Protein 8BD1 (pdb70)

Nearest PDB structures (foldseek):
  8bd1-assembly1_A-2  TM=1.008E+00  e=1.341E-27  Vibrio parahaemolyticus
  8bd1-assembly1_B-2  TM=1.008E+00  e=1.665E-26  Vibrio parahaemolyticus
  4dfc-assembly1_A  TM=4.664E-01  e=1.809E+00  Escherichia coli K-12
  2kcd-assembly1_A  TM=2.381E-01  e=2.309E+00  Staphylococcus saprophyticus subsp. saprophyticus ATCC 15305 = NCTC 7292

Radius of gyration: 17.67 Å; Cα contacts (8 Å, |Δi|>4): 498; chains: 2; bounding box: 42×43×50 Å

B-factor: mean 21.45, std 6.06, range [12.91, 43.68]

Foldseek 3Di:
DDFPPHDWPQLVQAQHWDAWQVGIWHHHNRSATDQVVFFPWKFFFPPDQLPQVVVVVRRCVRRVHDDDDPVFWDWFAALQLTIITTGGCRQDPVVNGHDDGDHNNRQNVSCVVVVPDHDHDDGDDTD/DDLVLVCVLCVVCCDPDNVVQQQQWWFQQVLAPVSVVQDVDRIWHWHHFADSVCQVVVCVVCVVPCVVVQWGFGTQTPDRKTWTAHDDPVGHQWIWIADPPRGIDTRPRDGPVRRVVRIGRNPDPDDDDD

InterPro domains:
  IPR022385 Rhs repeat-associated core [TIGR03696] (384-457)
  IPR032869 WHH domain-containing protein [PF14414] (653-689)
  IPR050708 Type VI secretion system VgrG/RHS [PTHR32305] (3-602)
  IPR056823 Teneurin-like, YD-shell [PF25023] (19-161)
  IPR056823 Teneurin-like, YD-shell [PF25023] (163-432)

Organism: Vibrio parahaemolyticus (NCBI:txid670)

Sequence (257 aa):
KTVGGRKIINSEFAGKTVTTKGGDVRFDSDGFPDFTPYSKKTVRVIGLTGDMANDVPLAMARAKITKYDKSKYVWHHHQDGKTMMLIPKSVHSVRNGGVAHTGGRSVIQHNLLNPNNKLNYSSPEELISLSDIENLIQHIWEEPIFSDVTSKKVVVSLYGTLSKKIPDKFIIIEEVFPKDELEDIWSNYEEYLDEYLIFPFLGTLGEAVICIGYGNDNKGKIFYFDFDFGACELDGDNLEAFLEKLLESGSTENLYF

Structure (mmCIF, N/CA/C/O backbone):
data_8BD1
#
_entry.id   8BD1
#
_cell.length_a   51.580
_cell.length_b   51.580
_cell.length_c   206.140
_cell.angle_alpha   90.000
_cell.angle_beta   90.000
_cell.angle_gamma   90.000
#
_symmetry.space_group_name_H-M   'P 41 21 2'
#
loop_
_entity.id
_entity.type
_entity.pdbx_description
1 polymer 'Type IV secretion protein Rhs'
2 polymer 'SMI1/KNR4 family protein'
3 water water
#
loop_
_atom_site.group_PDB
_atom_site.id
_atom_site.type_symbol
_atom_site.label_atom_id
_atom_site.label_alt_id
_atom_site.label_comp_id
_atom_site.label_asym_id
_atom_site.label_entity_id
_atom_site.label_seq_id
_atom_site.pdbx_PDB_ins_code
_atom_site.Cartn_x
_atom_site.Cartn_y
_atom_site.Cartn_z
_atom_site.occupancy
_atom_site.B_iso_or_equiv
_atom_site.auth_seq_id
_atom_site.auth_comp_id
_atom_site.auth_asym_id
_atom_site.auth_atom_id
_atom_site.pdbx_PDB_model_num
ATOM 1 N N . LYS A 1 7 ? 7.41021 26.30173 112.50820 1.000 31.58461 1254 LYS A N 1
ATOM 2 C CA . LYS A 1 7 ? 7.53819 26.99211 111.22804 1.000 25.02991 1254 LYS A CA 1
ATOM 3 C C . LYS A 1 7 ? 6.19447 27.06521 110.50334 1.000 21.82058 1254 LYS A C 1
ATOM 4 O O . LYS A 1 7 ? 5.94325 26.33520 109.53653 1.000 22.69223 1254 LYS A O 1
ATOM 6 N N . THR A 1 8 ? 5.33244 27.95368 110.98789 1.000 20.65239 1255 THR A N 1
ATOM 7 C CA . THR A 1 8 ? 4.00275 28.14828 110.43000 1.000 21.66049 1255 THR A CA 1
ATOM 8 C C . THR A 1 8 ? 3.73265 29.63474 110.25609 1.000 21.39481 1255 THR A C 1
ATOM 9 O O . THR A 1 8 ? 4.33822 30.48662 110.91308 1.000 21.64636 1255 THR A O 1
ATOM 13 N N . VAL A 1 9 ? 2.80642 29.93217 109.34797 1.000 18.62708 1256 VAL A N 1
ATOM 14 C CA . VAL A 1 9 ? 2.25082 31.26681 109.17820 1.000 17.74903 1256 VAL A CA 1
ATOM 15 C C . VAL A 1 9 ? 0.75453 31.07873 108.99838 1.000 16.30685 1256 VAL A C 1
ATOM 16 O O . VAL A 1 9 ? 0.32417 30.26551 108.17419 1.000 16.52681 1256 VAL A O 1
ATOM 20 N N . GLY A 1 10 ? -0.03859 31.80108 109.77803 1.000 16.39125 1257 GLY A N 1
ATOM 21 C CA . GLY A 1 10 ? -1.48234 31.63452 109.71318 1.000 17.56865 1257 GLY A CA 1
ATOM 22 C C . GLY A 1 10 ? -1.94619 30.24597 110.08367 1.000 18.52749 1257 GLY A C 1
ATOM 23 O O . GLY A 1 10 ? -3.03514 29.83254 109.67929 1.000 18.92747 1257 GLY A O 1
ATOM 24 N N . GLY A 1 11 ? -1.13881 29.50508 110.83711 1.000 17.80689 1258 GLY A N 1
ATOM 25 C CA . GLY A 1 11 ? -1.46654 28.13611 111.16498 1.000 19.36302 1258 GLY A CA 1
ATOM 26 C C . GLY A 1 11 ? -1.14640 27.12435 110.09031 1.000 21.56176 1258 GLY A C 1
ATOM 27 O O . GLY A 1 11 ? -1.39598 25.92891 110.29529 1.000 23.91876 1258 GLY A O 1
ATOM 28 N N . ARG A 1 12 ? -0.61719 27.55662 108.95136 1.000 17.09311 1259 ARG A N 1
ATOM 29 C CA . ARG A 1 12 ? -0.23237 26.66515 107.86737 1.000 17.59496 1259 ARG A CA 1
ATOM 30 C C . ARG A 1 12 ? 1.26976 26.43249 107.91055 1.000 18.31317 1259 ARG A C 1
ATOM 31 O O . ARG A 1 12 ? 2.04724 27.36774 108.12580 1.000 19.48869 1259 ARG A O 1
ATOM 39 N N . LYS A 1 13 ? 1.67422 25.18743 107.69138 1.000 18.64742 1260 LYS A N 1
ATOM 40 C CA . LYS A 1 13 ? 3.09202 24.87928 107.59029 1.000 20.69034 1260 LYS A CA 1
ATOM 41 C C . LYS A 1 13 ? 3.74238 25.72415 106.50071 1.000 18.95744 1260 LYS A C 1
ATOM 42 O O . LYS A 1 13 ? 3.21935 25.83521 105.38704 1.000 19.39877 1260 LYS A O 1
ATOM 48 N N . ILE A 1 14 ? 4.88875 26.32332 106.82151 1.000 19.33493 1261 ILE A N 1
ATOM 49 C CA . ILE A 1 14 ? 5.66935 27.01674 105.80211 1.000 20.55813 1261 ILE A CA 1
ATOM 50 C C . ILE A 1 14 ? 6.15262 25.99965 104.78054 1.000 20.30938 1261 ILE A C 1
ATOM 51 O O . ILE A 1 14 ? 6.76332 24.98368 105.13135 1.000 22.82533 1261 ILE A O 1
ATOM 56 N N . ILE A 1 15 ? 5.86735 26.25774 103.50394 1.000 19.93156 1262 ILE A N 1
ATOM 57 C CA . ILE A 1 15 ? 6.15150 25.28223 102.46026 1.000 20.35687 1262 ILE A CA 1
ATOM 58 C C . ILE A 1 15 ? 7.65831 25.08807 102.33671 1.000 20.29762 1262 ILE A C 1
ATOM 59 O O . ILE A 1 15 ? 8.42824 26.05695 102.27320 1.000 20.36599 1262 ILE A O 1
ATOM 64 N N . ASN A 1 16 ? 8.08610 23.82226 102.33085 1.000 22.12982 1263 ASN A N 1
ATOM 65 C CA . ASN A 1 16 ? 9.50187 23.44807 102.27172 1.000 22.70131 1263 ASN A CA 1
ATOM 66 C C . ASN A 1 16 ? 10.30330 23.96926 103.46399 1.000 23.57836 1263 ASN A C 1
ATOM 67 O O . ASN A 1 16 ? 11.51930 24.15572 103.37492 1.000 25.45859 1263 ASN A O 1
ATOM 72 N N . SER A 1 17 ? 9.63239 24.19949 104.59808 1.000 24.00216 1264 SER A N 1
AT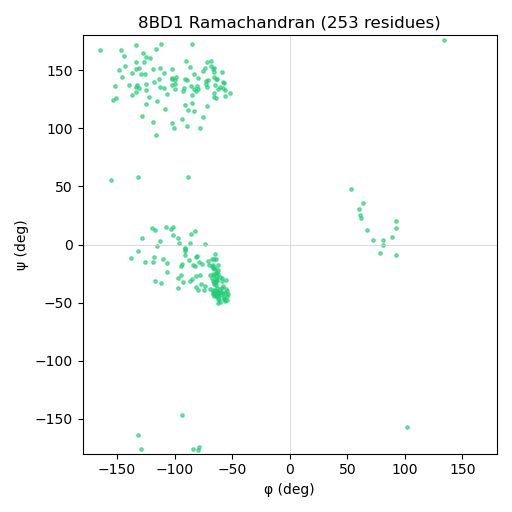OM 73 C CA . SER A 1 17 ? 10.33991 24.65838 105.78795 1.000 25.01020 1264 SER A CA 1
ATOM 74 C C . SER A 1 17 ? 11.29350 23.60552 106.33205 1.000 27.48918 1264 SER A C 1
ATOM 75 O O . SER A 1 17 ? 12.19464 23.94565 107.10475 1.000 29.00643 1264 SER A O 1
ATOM 78 N N . GLU A 1 18 ? 11.12631 22.34540 105.92986 1.000 28.75099 1265 GLU A N 1
ATOM 79 C CA . GLU A 1 18 ? 12.06497 21.29756 106.30781 1.000 30.59332 1265 GLU A CA 1
ATOM 80 C C . GLU A 1 18 ? 13.45607 21.52051 105.72637 1.000 32.89826 1265 GLU A C 1
ATOM 81 O O . GLU A 1 18 ? 14.38366 20.78993 106.08998 1.000 36.27077 1265 GLU A O 1
ATOM 87 N N . PHE A 1 19 ? 13.62540 22.50441 104.84265 1.000 31.80282 1266 PHE A N 1
ATOM 88 C CA . PHE A 1 19 ? 14.93008 22.88804 104.32102 1.000 31.96399 1266 PHE A CA 1
ATOM 89 C C . PHE A 1 19 ? 15.48294 24.14824 104.97955 1.000 30.26901 1266 PHE A C 1
ATOM 90 O O . PHE A 1 19 ? 16.42370 24.74613 104.45028 1.000 30.77701 1266 PHE A O 1
ATOM 98 N N . ALA A 1 20 ? 14.92281 24.56467 106.11598 1.000 29.94173 1267 ALA A N 1
ATOM 99 C CA . ALA A 1 20 ? 15.42601 25.73835 106.81923 1.000 30.35619 1267 ALA A CA 1
ATOM 100 C C . ALA A 1 20 ? 16.89748 25.55685 107.17008 1.000 29.99358 1267 ALA A C 1
ATOM 101 O O . ALA A 1 20 ? 17.30671 24.49725 107.65364 1.000 34.47011 1267 ALA A O 1
ATOM 103 N N . GLY A 1 21 ? 17.69149 26.59705 106.92699 1.000 30.02317 1268 GLY A N 1
ATOM 104 C CA . GLY A 1 21 ? 19.12510 26.52374 107.11690 1.000 31.02078 1268 GLY A CA 1
ATOM 105 C C . GLY A 1 21 ? 19.86913 25.70546 106.08644 1.000 30.94294 1268 GLY A C 1
ATOM 106 O O . GLY A 1 21 ? 21.08900 25.54368 106.21430 1.000 36.16272 1268 GLY A O 1
ATOM 107 N N . LYS A 1 22 ? 19.18677 25.19233 105.06753 1.000 31.18191 1269 LYS A N 1
ATOM 108 C CA . LYS A 1 22 ? 19.79813 24.38748 104.02259 1.000 29.64741 1269 LYS A CA 1
ATOM 109 C C . LYS A 1 22 ? 19.67968 25.10087 102.68095 1.000 32.50490 1269 LYS A C 1
ATOM 110 O O . LYS A 1 22 ? 18.96342 26.09548 102.53486 1.000 32.48635 1269 LYS A O 1
ATOM 112 N N . THR A 1 23 ? 20.40420 24.58038 101.69553 1.000 30.63283 1270 THR A N 1
ATOM 113 C CA . THR A 1 23 ? 20.40506 25.11002 100.34090 1.000 31.08068 1270 THR A CA 1
ATOM 114 C C . THR A 1 23 ? 19.76584 24.09168 99.40878 1.000 31.31155 1270 THR A C 1
ATOM 115 O O . THR A 1 23 ? 20.03989 22.89124 99.50425 1.000 34.36232 1270 THR A O 1
ATOM 119 N N . VAL A 1 24 ? 18.89473 24.56929 98.52381 1.000 30.81814 1271 VAL A N 1
ATOM 120 C CA . VAL A 1 24 ? 18.23664 23.71162 97.54847 1.000 30.88914 1271 VAL A CA 1
ATOM 121 C C . VAL A 1 24 ? 18.60627 24.17788 96.14808 1.000 31.20228 1271 VAL A C 1
ATOM 122 O O . VAL A 1 24 ? 18.89002 25.35792 95.91412 1.000 32.93942 1271 VAL A O 1
ATOM 126 N N . THR A 1 25 ? 18.62133 23.23516 95.21521 1.000 29.77039 1272 THR A N 1
ATOM 127 C CA . THR A 1 25 ? 18.90867 23.54713 93.82615 1.000 29.60096 1272 THR A CA 1
ATOM 128 C C . THR A 1 25 ? 17.60905 23.83990 93.09140 1.000 29.22926 1272 THR A C 1
ATOM 129 O O . THR A 1 25 ? 16.57286 23.22593 93.36326 1.000 30.46967 1272 THR A O 1
ATOM 133 N N . THR A 1 26 ? 17.66693 24.80358 92.17831 1.000 28.00840 1273 THR A N 1
ATOM 134 C CA . THR A 1 26 ? 16.57016 25.10303 91.27154 1.000 25.64030 1273 THR A CA 1
ATOM 135 C C . THR A 1 26 ? 17.13644 25.25125 89.86822 1.000 27.10126 1273 THR A C 1
ATOM 136 O O . THR A 1 26 ? 18.35315 25.28932 89.66568 1.000 28.27027 1273 THR A O 1
ATOM 140 N N . LYS A 1 27 ? 16.23419 25.36135 88.89351 1.000 25.23710 1274 LYS A N 1
ATOM 141 C CA . LYS A 1 27 ? 16.65676 25.53241 87.50736 1.000 26.49802 1274 LYS A CA 1
ATOM 142 C C . LYS A 1 27 ? 17.51869 26.77699 87.32396 1.000 28.58396 1274 LYS A C 1
ATOM 143 O O . LYS A 1 27 ? 18.42359 26.78493 86.47960 1.000 31.03310 1274 LYS A O 1
ATOM 149 N N . GLY A 1 28 ? 17.27690 27.82344 88.11139 1.000 24.42514 1275 GLY A N 1
ATOM 150 C CA . GLY A 1 28 ? 17.99770 29.07006 87.99710 1.000 23.97878 1275 GLY A CA 1
ATOM 151 C C . GLY A 1 28 ? 19.15802 29.24205 88.94392 1.000 22.64440 1275 GLY A C 1
ATOM 152 O O . GLY A 1 28 ? 19.80383 30.29362 88.91994 1.000 26.71978 1275 GLY A O 1
ATOM 153 N N . GLY A 1 29 ? 19.44042 28.25343 89.78260 1.000 24.77281 1276 GLY A N 1
ATOM 154 C CA . GLY A 1 29 ? 20.55420 28.30632 90.70333 1.000 27.50573 1276 GLY A CA 1
ATOM 155 C C . GLY A 1 29 ? 20.15444 27.87128 92.09494 1.000 28.09692 1276 GLY A C 1
ATOM 156 O O . GLY A 1 29 ? 18.99356 27.58790 92.38488 1.000 27.61168 1276 GLY A O 1
ATOM 157 N N . ASP A 1 30 ? 21.15419 27.82230 92.97192 1.000 27.33549 1277 ASP A N 1
ATOM 158 C CA . ASP A 1 30 ? 20.92694 27.40290 94.34627 1.000 27.23868 1277 ASP A CA 1
ATOM 159 C C . ASP A 1 30 ? 20.17867 28.48863 95.11034 1.000 25.76548 1277 ASP A C 1
ATOM 160 O O . ASP A 1 30 ? 20.44134 29.68299 94.93782 1.000 25.77197 1277 ASP A O 1
ATOM 165 N N . VAL A 1 31 ? 19.24847 28.06440 95.96348 1.000 26.84507 1278 VAL A N 1
ATOM 166 C CA . VAL A 1 31 ? 18.48219 28.96308 96.81961 1.000 27.25250 1278 VAL A CA 1
ATOM 167 C C . VAL A 1 31 ? 18.66118 28.50221 98.25865 1.000 27.08471 1278 VAL A C 1
ATOM 168 O O . VAL A 1 31 ? 18.31886 27.36271 98.60112 1.000 26.75757 1278 VAL A O 1
ATOM 172 N N . ARG A 1 32 ? 19.18371 29.38646 99.09807 1.000 23.98422 1279 ARG A N 1
ATOM 173 C CA . ARG A 1 32 ? 19.31914 29.10948 100.51772 1.000 27.81624 1279 ARG A CA 1
ATOM 174 C C . ARG A 1 32 ? 18.02058 29.46211 101.23369 1.000 26.09135 1279 ARG A C 1
ATOM 175 O O . ARG A 1 32 ? 17.41785 30.50613 100.97029 1.000 26.27014 1279 ARG A O 1
ATOM 183 N N . PHE A 1 33 ? 17.58987 28.58074 102.13265 1.000 27.19544 1280 PHE A N 1
ATOM 184 C CA . PHE A 1 33 ? 16.46431 28.84291 103.02288 1.000 24.60454 1280 PHE A CA 1
ATOM 185 C C . PHE A 1 33 ? 17.00470 29.25678 104.38740 1.000 25.59250 1280 PHE A C 1
ATOM 186 O O . PHE A 1 33 ? 17.92373 28.61906 104.91537 1.000 29.96813 1280 PHE A O 1
ATOM 194 N N . ASP A 1 34 ? 16.44373 30.32356 104.95431 1.000 25.05137 1281 ASP A N 1
ATOM 195 C CA . ASP A 1 34 ? 16.94877 30.84909 106.21626 1.000 26.22864 1281 ASP A CA 1
ATOM 196 C C . ASP A 1 34 ? 16.43434 30.03094 107.40265 1.000 25.32328 1281 ASP A C 1
ATOM 197 O O . ASP A 1 34 ? 15.72582 29.03424 107.25000 1.000 25.85235 1281 ASP A O 1
ATOM 202 N N . SER A 1 35 ? 16.78591 30.47756 108.61135 1.000 26.36474 1282 SER A N 1
ATOM 203 C CA . SER A 1 35 ? 16.44020 29.72658 109.81577 1.000 26.72767 1282 SER A CA 1
ATOM 204 C C . SER A 1 35 ? 14.93651 29.65286 110.06126 1.000 28.11961 1282 SER A C 1
ATOM 205 O O . SER A 1 35 ? 14.48013 28.75857 110.78108 1.000 27.23857 1282 SER A O 1
ATOM 208 N N . ASP A 1 36 ? 14.15195 30.55527 109.47941 1.000 22.99040 1283 ASP A N 1
ATOM 209 C CA . ASP A 1 36 ? 12.70639 30.51044 109.65156 1.000 22.46103 1283 ASP A CA 1
ATOM 210 C C . ASP A 1 36 ? 12.00260 29.69666 108.57481 1.000 20.91690 1283 ASP A C 1
ATOM 211 O O . ASP A 1 36 ? 10.78582 29.50962 108.66271 1.000 21.88714 1283 ASP A O 1
ATOM 216 N N . GLY A 1 37 ? 12.73332 29.19039 107.58962 1.000 22.57644 1284 GLY A N 1
ATOM 217 C CA . GLY A 1 37 ? 12.13076 28.44985 106.50223 1.000 22.63340 1284 GLY A CA 1
ATOM 218 C C . GLY A 1 37 ? 11.75725 29.27289 105.28826 1.000 20.41510 1284 GLY A C 1
ATOM 219 O O . GLY A 1 37 ? 10.99376 28.78710 104.44710 1.000 20.98202 1284 GLY A O 1
ATOM 220 N N . PHE A 1 38 ? 12.25160 30.49906 105.17716 1.000 19.85165 1285 PHE A N 1
ATOM 221 C CA . PHE A 1 38 ? 11.97068 31.33258 104.01651 1.000 18.60697 1285 PHE A CA 1
ATOM 222 C C . PHE A 1 38 ? 13.16722 31.35490 103.07488 1.000 21.55656 1285 PHE A C 1
ATOM 223 O O . PHE A 1 38 ? 14.31469 31.48239 103.52438 1.000 21.18197 1285 PHE A O 1
ATOM 231 N N . PRO A 1 39 ? 12.93176 31.25853 101.77258 1.000 19.15298 1286 PRO A N 1
ATOM 232 C CA . PRO A 1 39 ? 14.03766 31.35589 100.81672 1.000 20.37078 1286 PRO A CA 1
ATOM 233 C C . PRO A 1 39 ? 14.64044 32.74657 100.83607 1.000 19.19030 1286 PRO A C 1
ATOM 234 O O . PRO A 1 39 ? 13.95819 33.74055 101.09201 1.000 19.59756 1286 PRO A O 1
ATOM 238 N N . ASP A 1 40 ? 15.94280 32.81128 100.56570 1.000 20.42249 1287 ASP A N 1
ATOM 239 C CA . ASP A 1 40 ? 16.64673 34.07544 100.39854 1.000 20.20811 1287 ASP A CA 1
ATOM 240 C C . ASP A 1 40 ? 16.83437 34.29291 98.90204 1.000 20.55232 1287 ASP A C 1
ATOM 241 O O . ASP A 1 40 ? 17.67051 33.63919 98.26754 1.000 21.16272 1287 ASP A O 1
ATOM 246 N N . PHE A 1 41 ? 16.04563 35.19650 98.33154 1.000 20.03073 1288 PHE A N 1
ATOM 247 C CA . PHE A 1 41 ? 16.12406 35.48820 96.91133 1.000 18.44079 1288 PHE A CA 1
ATOM 248 C C . PHE A 1 41 ? 16.98485 36.71202 96.60928 1.000 18.12533 1288 PHE A C 1
ATOM 249 O O . PHE A 1 41 ? 17.06503 37.12509 95.45329 1.000 20.89667 1288 PHE A O 1
ATOM 257 N N . THR A 1 42 ? 17.64262 37.28714 97.61869 1.000 20.23628 1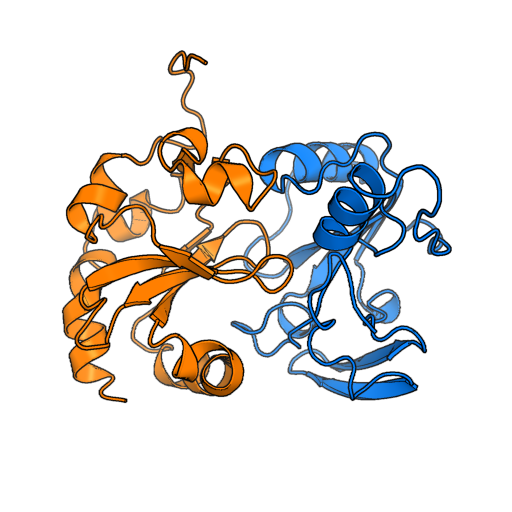289 THR A N 1
ATOM 258 C CA . THR A 1 42 ? 18.47983 38.45934 97.37137 1.000 22.03977 1289 THR A CA 1
ATOM 259 C C . THR A 1 42 ? 19.55650 38.25928 96.30738 1.000 22.82476 1289 THR A C 1
ATOM 260 O O . THR A 1 42 ? 19.79657 39.20806 95.54063 1.000 25.07297 1289 THR A O 1
ATOM 264 N N . PRO A 1 43 ? 20.22963 37.10723 96.19036 1.000 22.06365 1290 PRO A N 1
ATOM 265 C CA . PRO A 1 43 ? 21.23171 36.97722 95.11652 1.000 23.18866 1290 PRO A CA 1
ATOM 266 C C . PRO A 1 43 ? 20.64871 37.09253 93.72042 1.000 24.26173 1290 PRO A C 1
ATOM 267 O O . PRO A 1 43 ? 21.39679 37.34119 92.76859 1.000 25.36789 1290 PRO A O 1
ATOM 271 N N . TYR A 1 44 ? 19.33418 36.93560 93.56745 1.000 22.31934 1291 TYR A N 1
ATOM 272 C CA . TYR A 1 44 ? 18.69637 36.88264 92.26445 1.000 21.67165 1291 TYR A CA 1
ATOM 273 C C . TYR A 1 44 ? 17.84850 38.10171 91.94590 1.000 20.17126 1291 TYR A C 1
ATOM 274 O O . TYR A 1 44 ? 17.45631 38.27239 90.78867 1.000 21.47793 1291 TYR A O 1
ATOM 283 N N . SER A 1 45 ? 17.55307 38.94619 92.92714 1.000 21.25373 1292 SER A N 1
ATOM 284 C CA . SER A 1 45 ? 16.59626 40.01773 92.70535 1.000 19.28859 1292 SER A CA 1
ATOM 285 C C . SER A 1 45 ? 17.17601 41.09544 91.79952 1.000 20.72341 1292 SER A C 1
ATOM 286 O O . SER A 1 45 ? 18.32401 41.51820 91.96823 1.000 23.96999 1292 SER A O 1
ATOM 289 N N . LYS A 1 46 ? 16.37192 41.53857 90.83749 1.000 19.36882 1293 LYS A N 1
ATOM 290 C CA . LYS A 1 46 ? 16.72827 42.66791 89.99128 1.000 20.76683 1293 LYS A CA 1
ATOM 291 C C . LYS A 1 46 ? 16.18838 43.99040 90.51676 1.000 20.25563 1293 LYS A C 1
ATOM 292 O O . LYS A 1 46 ? 16.64856 45.05346 90.08663 1.000 22.13990 1293 LYS A O 1
ATOM 298 N N . LYS A 1 47 ? 15.21556 43.95205 91.42590 1.000 18.13673 1294 LYS A N 1
ATOM 299 C CA . LYS A 1 47 ? 14.66038 45.14094 92.05549 1.000 18.38448 1294 LYS A CA 1
ATOM 300 C C . LYS A 1 47 ? 14.19875 44.71290 93.43254 1.000 18.42826 1294 LYS A C 1
ATOM 301 O O . LYS A 1 47 ? 13.42802 43.75736 93.54446 1.000 17.98527 1294 LYS A O 1
ATOM 307 N N . THR A 1 48 ? 14.65435 45.40517 94.47072 1.000 17.78442 1295 THR A N 1
ATOM 308 C CA . THR A 1 48 ? 14.22042 45.13730 95.83621 1.000 17.16766 1295 THR A CA 1
ATOM 309 C C . THR A 1 48 ? 13.77853 46.47484 96.40655 1.000 19.21064 1295 THR A C 1
ATOM 310 O O . THR A 1 48 ? 14.60689 47.36835 96.61358 1.000 18.60237 1295 THR A O 1
ATOM 314 N N . VAL A 1 49 ? 12.47560 46.63795 96.62937 1.000 17.30712 1296 VAL A N 1
ATOM 315 C CA . VAL A 1 49 ? 11.89333 47.94835 96.89303 1.000 17.65381 1296 VAL A CA 1
ATOM 316 C C . VAL A 1 49 ? 10.99207 47.89516 98.11746 1.000 17.85263 1296 VAL A C 1
ATOM 317 O O . VAL A 1 49 ? 10.17008 46.98258 98.26876 1.000 18.06633 1296 VAL A O 1
ATOM 321 N N . ARG A 1 50 ? 11.13880 48.89149 98.98215 1.000 17.55398 1297 ARG A N 1
ATOM 322 C CA . ARG A 1 50 ? 10.26988 49.04816 100.13940 1.000 17.77606 1297 ARG A CA 1
ATOM 323 C C . ARG A 1 50 ? 8.96173 49.68931 99.70022 1.000 18.05119 1297 ARG A C 1
ATOM 324 O O . ARG A 1 50 ? 8.96029 50.67226 98.95240 1.000 19.59691 1297 ARG A O 1
ATOM 332 N N . VAL A 1 51 ? 7.84240 49.12657 100.16102 1.000 18.62755 1298 VAL A N 1
ATOM 333 C CA . VAL A 1 51 ? 6.51416 49.63004 99.83277 1.000 18.28782 1298 VAL A CA 1
ATOM 334 C C . VAL A 1 51 ? 5.70133 49.69887 101.11392 1.000 18.14900 1298 VAL A C 1
ATOM 335 O O . VAL A 1 51 ? 5.66739 48.73001 101.87841 1.000 18.03003 1298 VAL A O 1
ATOM 339 N N . ILE A 1 52 ? 5.04818 50.83259 101.34360 1.000 19.38410 1299 ILE A N 1
ATOM 340 C CA . ILE A 1 52 ? 4.12417 50.98045 102.45918 1.000 20.50211 1299 ILE A CA 1
ATOM 341 C C . ILE A 1 52 ? 2.73055 50.62396 101.96007 1.000 20.46105 1299 ILE A C 1
ATOM 342 O O . ILE A 1 52 ? 2.32425 51.05488 100.87591 1.000 23.44663 1299 ILE A O 1
ATOM 347 N N . GLY A 1 53 ? 2.00581 49.82880 102.73763 1.000 20.08530 1300 GLY A N 1
ATOM 348 C CA . GLY A 1 53 ? 0.63222 49.51266 102.39892 1.000 20.92703 1300 GLY A CA 1
ATOM 349 C C . GLY A 1 53 ? 0.44943 48.25306 101.59053 1.000 19.34906 1300 GLY A C 1
ATOM 350 O O . GLY A 1 53 ? -0.58208 48.10533 100.92356 1.000 20.72738 1300 GLY A O 1
ATOM 351 N N . LEU A 1 54 ? 1.42236 47.34681 101.60388 1.000 17.08156 1301 LEU A N 1
ATOM 352 C CA . LEU A 1 54 ? 1.22832 46.06250 100.94681 1.000 15.69581 1301 LEU A CA 1
ATOM 353 C C . LEU A 1 54 ? 0.11293 45.29776 101.63905 1.000 15.83300 1301 LEU A C 1
ATOM 354 O O . LEU A 1 54 ? -0.03210 45.34303 102.85979 1.000 17.50321 1301 LEU A O 1
ATOM 359 N N . THR A 1 55 ? -0.68643 44.58845 100.85279 1.000 16.31210 1302 THR A N 1
ATOM 360 C CA . THR A 1 55 ? -1.76998 43.78308 101.39625 1.000 16.30123 1302 THR A CA 1
ATOM 361 C C . THR A 1 55 ? -1.63255 42.30579 101.08838 1.000 16.67751 1302 THR A C 1
ATOM 362 O O . THR A 1 55 ? -2.31304 41.48863 101.72492 1.000 20.03024 1302 THR A O 1
ATOM 366 N N . GLY A 1 56 ? -0.77595 41.92760 100.14926 1.000 16.32100 1303 GLY A N 1
ATOM 367 C CA . GLY A 1 56 ? -0.75412 40.57088 99.65428 1.000 17.75680 1303 GLY A CA 1
ATOM 368 C C . GLY A 1 56 ? -1.61995 40.35261 98.42865 1.000 17.22028 1303 GLY A C 1
ATOM 369 O O . GLY A 1 56 ? -1.53915 39.28706 97.81044 1.000 18.99558 1303 GLY A O 1
ATOM 370 N N . ASP A 1 57 ? -2.43379 41.33055 98.05750 1.000 16.05766 1304 ASP A N 1
ATOM 371 C CA . ASP A 1 57 ? -3.18155 41.31373 96.80325 1.000 16.70127 1304 ASP A CA 1
ATOM 372 C C . ASP A 1 57 ? -2.20480 41.62030 95.66704 1.000 16.14817 1304 ASP A C 1
ATOM 373 O O . ASP A 1 57 ? -1.70592 42.74200 95.55855 1.000 16.02033 1304 ASP A O 1
ATOM 378 N N . MET A 1 58 ? -1.89313 40.62571 94.82597 1.000 15.55594 1305 MET A N 1
ATOM 379 C CA . MET A 1 58 ? -0.85325 40.80207 93.80696 1.000 15.66010 1305 MET A CA 1
ATOM 380 C C . MET A 1 58 ? -1.14028 41.98551 92.90137 1.000 15.14783 1305 MET A C 1
ATOM 381 O O . MET A 1 58 ? -0.26095 42.81342 92.63736 1.000 15.91989 1305 MET A O 1
ATOM 386 N N . ALA A 1 59 ? -2.36877 42.06566 92.38546 1.000 15.67641 1306 ALA A N 1
ATOM 387 C CA . ALA A 1 59 ? -2.67765 43.08924 91.39143 1.000 16.20010 1306 ALA A CA 1
ATOM 388 C C . ALA A 1 59 ? -2.66970 44.48530 91.99075 1.000 16.26018 1306 ALA A C 1
ATOM 389 O O . ALA A 1 59 ? -2.43522 45.46211 91.27295 1.000 17.66685 1306 ALA A O 1
ATOM 391 N N . ASN A 1 60 ? -2.93167 44.59726 93.29216 1.000 15.77486 1307 ASN A N 1
ATOM 392 C CA . ASN A 1 60 ? -2.83478 45.87811 93.97668 1.000 15.41024 1307 ASN A CA 1
ATOM 393 C C . ASN A 1 60 ? -1.38712 46.20449 94.31222 1.000 16.33390 1307 ASN A C 1
ATOM 394 O O . ASN A 1 60 ? -0.97390 47.36462 94.22921 1.000 18.88002 1307 ASN A O 1
ATOM 399 N N . ASP A 1 61 ? -0.60695 45.19878 94.71440 1.000 14.41364 1308 ASP A N 1
ATOM 400 C CA . ASP A 1 61 ? 0.72989 45.44723 95.24430 1.000 14.76286 1308 ASP A CA 1
ATOM 401 C C . ASP A 1 61 ? 1.76806 45.64983 94.14381 1.000 15.06198 1308 ASP A C 1
ATOM 402 O O . ASP A 1 61 ? 2.70010 46.44419 94.31841 1.000 16.03936 1308 ASP A O 1
ATOM 407 N N . VAL A 1 62 ? 1.65473 44.92252 93.02798 1.000 15.19567 1309 VAL A N 1
ATOM 408 C CA . VAL A 1 62 ? 2.64612 45.05286 91.95304 1.000 15.19701 1309 VAL A CA 1
ATOM 409 C C . VAL A 1 62 ? 2.77946 46.49078 91.43865 1.000 15.39440 1309 VAL A C 1
ATOM 410 O O . VAL A 1 62 ? 3.91145 46.95940 91.28459 1.000 16.57287 1309 VAL A O 1
ATOM 414 N N . PRO A 1 63 ? 1.68577 47.21419 91.15442 1.000 16.39363 1310 PRO A N 1
ATOM 415 C CA . PRO A 1 63 ? 1.85750 48.61685 90.71913 1.000 16.99417 1310 PRO A CA 1
ATOM 416 C C . PRO A 1 63 ? 2.60883 49.47486 91.71587 1.000 17.31685 1310 PRO A C 1
ATOM 417 O O . PRO A 1 63 ? 3.38269 50.35815 91.30809 1.000 19.11942 1310 PRO A O 1
ATOM 421 N N . LEU A 1 64 ? 2.41534 49.23757 93.01552 1.000 17.64047 1311 LEU A N 1
ATOM 422 C CA . LEU A 1 64 ? 3.15773 49.97792 94.02683 1.000 18.31152 1311 LEU A CA 1
ATOM 423 C C . LEU A 1 64 ? 4.64640 49.65865 93.95391 1.000 17.24247 1311 LEU A C 1
ATOM 424 O O . LEU A 1 64 ? 5.49054 50.55778 94.05635 1.000 19.91995 1311 LEU A O 1
ATOM 429 N N . ALA A 1 65 ? 4.99256 48.38754 93.75673 1.000 15.96981 1312 ALA A N 1
ATOM 430 C CA . ALA A 1 65 ? 6.39504 48.01127 93.63400 1.000 16.26209 1312 ALA A CA 1
ATOM 431 C C . ALA A 1 65 ? 7.00720 48.59426 92.36904 1.000 16.94678 1312 ALA A C 1
ATOM 432 O O . ALA A 1 65 ? 8.14914 49.07505 92.38441 1.000 17.93344 1312 ALA A O 1
ATOM 434 N N . MET A 1 66 ? 6.25762 48.56075 91.27204 1.000 16.82638 1313 MET A N 1
ATOM 435 C CA . MET A 1 66 ? 6.76748 49.07113 90.00473 1.000 17.37743 1313 MET A CA 1
ATOM 436 C C . MET A 1 66 ? 7.07661 50.55910 90.11370 1.000 21.06468 1313 MET A C 1
ATOM 437 O O . MET A 1 66 ? 8.11100 51.02807 89.62217 1.000 21.32087 1313 MET A O 1
ATOM 442 N N . ALA A 1 67 ? 6.20151 51.31255 90.78226 1.000 20.76703 1314 ALA A N 1
ATOM 443 C CA . ALA A 1 67 ? 6.43991 52.74125 90.97285 1.000 21.62746 1314 ALA A CA 1
ATOM 444 C C . ALA A 1 67 ? 7.70256 52.99491 91.79221 1.000 21.72425 1314 ALA A C 1
ATOM 445 O O . ALA A 1 67 ? 8.51315 53.86394 91.44364 1.000 23.01805 1314 ALA A O 1
ATOM 447 N N . ARG A 1 68 ? 7.89625 52.24911 92.88211 1.000 19.97779 1315 ARG A N 1
ATOM 448 C CA . ARG A 1 68 ? 9.11316 52.40389 93.67581 1.000 21.73085 1315 ARG A CA 1
ATOM 449 C C . ARG A 1 68 ? 10.35060 51.93270 92.91644 1.000 22.69646 1315 ARG A C 1
ATOM 450 O O . ARG A 1 68 ? 11.45662 52.44319 93.14411 1.000 24.60447 1315 ARG A O 1
ATOM 458 N N . ALA A 1 69 ? 10.18676 50.96993 92.01125 1.000 21.36761 1316 ALA A N 1
ATOM 459 C CA . ALA A 1 69 ? 11.28679 50.47497 91.19838 1.000 21.79607 1316 ALA A CA 1
ATOM 460 C C . ALA A 1 69 ? 11.59206 51.38217 90.01751 1.000 22.60926 1316 ALA A C 1
ATOM 461 O O . ALA A 1 69 ? 12.60393 51.16260 89.33917 1.000 24.62951 1316 ALA A O 1
ATOM 463 N N . LYS A 1 70 ? 10.73604 52.36688 89.75031 1.000 21.57787 1317 LYS A N 1
ATOM 464 C CA . LYS A 1 70 ? 10.95531 53.33585 8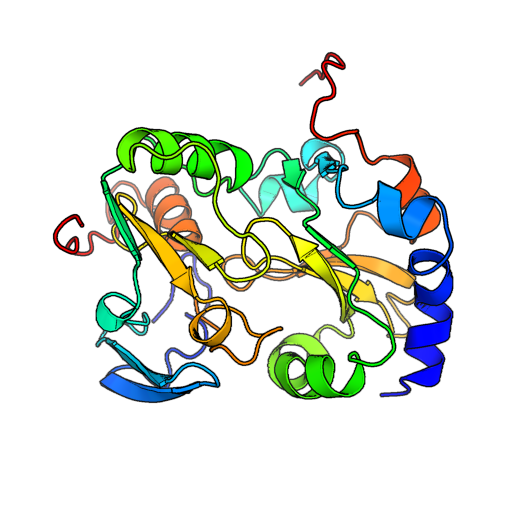8.67777 1.000 22.20902 1317 LYS A CA 1
ATOM 465 C C . LYS A 1 70 ? 10.96352 52.67153 87.30026 1.000 25.42476 1317 LYS A C 1
ATOM 466 O O . LYS A 1 70 ? 11.70990 53.07107 86.40236 1.000 25.95073 1317 LYS A O 1
ATOM 468 N N . ILE A 1 71 ? 10.12359 51.64659 87.12787 1.000 21.90598 1318 ILE A N 1
ATOM 469 C CA . ILE A 1 71 ? 9.92641 50.98529 85.84291 1.000 22.30881 1318 ILE A CA 1
ATOM 470 C C . ILE A 1 71 ? 8.43422 50.81997 85.59268 1.000 22.27119 1318 ILE A C 1
ATOM 471 O O . ILE A 1 71 ? 7.63623 50.71127 86.52993 1.000 22.90606 1318 ILE A O 1
ATOM 476 N N . THR A 1 72 ? 8.04956 50.80972 84.31396 1.000 23.18732 1319 THR A N 1
ATOM 477 C CA . THR A 1 72 ? 6.64571 50.66571 83.95943 1.000 24.85272 1319 THR A CA 1
ATOM 478 C C . THR A 1 72 ? 6.29680 49.29680 83.39850 1.000 25.01508 1319 THR A C 1
ATOM 479 O O . THR A 1 72 ? 5.11251 48.94914 83.35900 1.000 27.55834 1319 THR A O 1
ATOM 483 N N . LYS A 1 73 ? 7.28916 48.51430 82.98339 1.000 23.00030 1320 LYS A N 1
ATOM 484 C CA . LYS A 1 73 ? 7.06130 47.19162 82.42412 1.000 23.05156 1320 LYS A CA 1
ATOM 485 C C . LYS A 1 73 ? 8.17692 46.26940 82.88001 1.000 20.22303 1320 LYS A C 1
ATOM 486 O O . LYS A 1 73 ? 9.28585 46.71548 83.16880 1.000 21.15295 1320 LYS A O 1
ATOM 492 N N . TYR A 1 74 ? 7.87510 44.97526 82.94064 1.000 19.75323 1321 TYR A N 1
ATOM 493 C CA . TYR A 1 74 ? 8.89949 43.95712 83.10952 1.000 19.12023 1321 TYR A CA 1
ATOM 494 C C . TYR A 1 74 ? 8.50169 42.72679 82.30373 1.000 18.26986 1321 TYR A C 1
ATOM 495 O O . TYR A 1 74 ? 7.34175 42.55908 81.91716 1.000 18.67185 1321 TYR A O 1
ATOM 504 N N . ASP A 1 75 ? 9.48628 41.86708 82.04805 1.000 19.83983 1322 ASP A N 1
ATOM 505 C CA . ASP A 1 75 ? 9.30099 40.67252 81.22605 1.000 18.73331 1322 ASP A CA 1
ATOM 506 C C . ASP A 1 75 ? 8.60273 39.61430 82.06853 1.000 18.22282 1322 ASP A C 1
ATOM 507 O O . ASP A 1 75 ? 9.23383 38.92300 82.86751 1.000 16.84514 1322 ASP A O 1
ATOM 512 N N . LYS A 1 76 ? 7.29282 39.47606 81.86493 1.000 17.92018 1323 LYS A N 1
ATOM 513 C CA . LYS A 1 76 ? 6.50125 38.53081 82.64474 1.000 18.31115 1323 LYS A CA 1
ATOM 514 C C . LYS A 1 76 ? 6.81525 37.08361 82.30199 1.000 18.87443 1323 LYS A C 1
ATOM 515 O O . LYS A 1 76 ? 6.46587 36.18957 83.07808 1.000 20.77840 1323 LYS A O 1
ATOM 521 N N . SER A 1 77 ? 7.44681 36.82346 81.15753 1.000 19.48634 1324 SER A N 1
ATOM 522 C CA . SER A 1 77 ? 7.86219 35.45772 80.87437 1.000 19.04164 1324 SER A CA 1
ATOM 523 C C . SER A 1 77 ? 9.09798 35.07102 81.67283 1.000 19.16822 1324 SER A C 1
ATOM 524 O O . SER A 1 77 ? 9.37472 33.87736 81.82894 1.000 21.55316 1324 SER A O 1
ATOM 527 N N . LYS A 1 78 ? 9.82587 36.04657 82.21260 1.000 17.50467 1325 LYS A N 1
ATOM 528 C CA . LYS A 1 78 ? 11.09441 35.79961 82.87591 1.000 18.43620 1325 LYS A CA 1
ATOM 529 C C . LYS A 1 78 ? 11.06459 36.04011 84.37567 1.000 17.53009 1325 LYS A C 1
ATOM 530 O O . LYS A 1 78 ? 11.75868 35.33822 85.10817 1.000 18.08437 1325 LYS A O 1
ATOM 536 N N . TYR A 1 79 ? 10.27428 37.00709 84.84702 1.000 16.74107 1326 TYR A N 1
ATOM 537 C CA . TYR A 1 79 ? 10.32102 37.44415 86.23531 1.000 16.58685 1326 TYR A CA 1
ATOM 538 C C . TYR A 1 79 ? 8.94471 37.36359 86.87959 1.000 16.24163 1326 TYR A C 1
ATOM 539 O O . TYR A 1 79 ? 7.91406 37.32783 86.20469 1.000 16.55058 1326 TYR A O 1
ATOM 548 N N . VAL A 1 80 ? 8.95887 37.36936 88.21465 1.000 15.05225 1327 VAL A N 1
ATOM 549 C CA . VAL A 1 80 ? 7.75930 37.41344 89.04236 1.000 15.48757 1327 VAL A CA 1
ATOM 550 C C . VAL A 1 80 ? 8.08521 38.22251 90.28900 1.000 15.61998 1327 VAL A C 1
ATOM 551 O O . VAL A 1 80 ? 9.20676 38.16875 90.79856 1.000 15.89739 1327 VAL A O 1
ATOM 555 N N . TRP A 1 81 ? 7.11403 38.98811 90.77629 1.000 14.28376 1328 TRP A N 1
ATOM 556 C CA . TRP A 1 81 ? 7.30903 39.74989 92.00112 1.000 15.13795 1328 TRP A CA 1
ATOM 557 C C . TRP A 1 81 ? 7.08910 38.87087 93.22690 1.000 14.85911 1328 TRP A C 1
ATOM 558 O O . TRP A 1 81 ? 6.07727 38.16199 93.33659 1.000 15.88657 1328 TRP A O 1
ATOM 569 N N . HIS A 1 82 ? 8.02716 38.96153 94.15971 1.000 15.25648 1329 HIS A N 1
ATOM 570 C CA . HIS A 1 82 ? 8.04166 38.21001 95.40810 1.000 14.82997 1329 HIS A CA 1
ATOM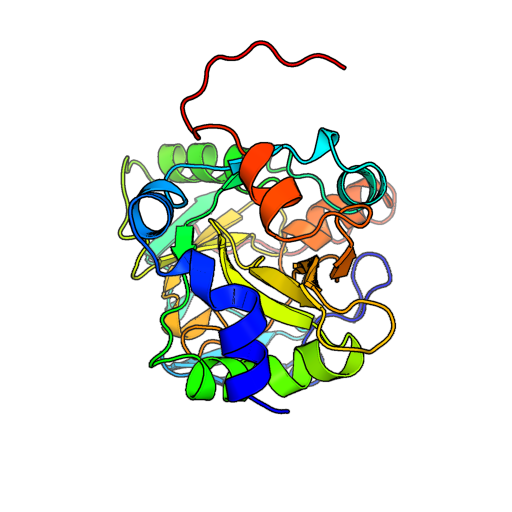 571 C C . HIS A 1 82 ? 7.75367 39.15745 96.56742 1.000 15.11433 1329 HIS A C 1
ATOM 572 O O . HIS A 1 82 ? 8.32174 40.25224 96.63667 1.000 15.80540 1329 HIS A O 1
ATOM 579 N N . HIS A 1 83 ? 6.87080 38.74292 97.47593 1.000 14.58637 1330 HIS A N 1
ATOM 580 C CA . HIS A 1 83 ? 6.65631 39.46362 98.72424 1.000 13.76027 1330 HIS A CA 1
ATOM 581 C C . HIS A 1 83 ? 7.64036 38.92250 99.75548 1.000 14.93628 1330 HIS A C 1
ATOM 582 O O . HIS A 1 83 ? 7.56624 37.75209 100.13897 1.000 14.91755 1330 HIS A O 1
ATOM 589 N N . HIS A 1 84 ? 8.55829 39.77023 100.21488 1.000 15.04198 1331 HIS A N 1
ATOM 590 C CA . HIS A 1 84 ? 9.43779 39.36679 101.29895 1.000 14.29410 1331 HIS A CA 1
ATOM 591 C C . HIS A 1 84 ? 8.63594 39.18635 102.58574 1.000 14.30227 1331 HIS A C 1
ATOM 592 O O . HIS A 1 84 ? 7.60719 39.83558 102.79979 1.000 14.26557 1331 HIS A O 1
ATOM 599 N N . GLN A 1 85 ? 9.11848 38.28983 103.44521 1.000 14.61515 1332 GLN A N 1
ATOM 600 C CA . GLN A 1 85 ? 8.42725 38.01936 104.69878 1.000 15.25456 1332 GLN A CA 1
ATOM 601 C C . GLN A 1 85 ? 8.39353 39.22111 105.63934 1.000 15.26488 1332 GLN A C 1
ATOM 602 O O . GLN A 1 85 ? 7.62981 39.19854 106.60892 1.000 16.17270 1332 GLN A O 1
ATOM 608 N N . ASP A 1 86 ? 9.16776 40.27784 105.37466 1.000 15.54457 1333 ASP A N 1
ATOM 609 C CA . ASP A 1 86 ? 9.05858 41.48412 106.18527 1.000 15.31692 1333 ASP A CA 1
ATOM 610 C C . ASP A 1 86 ? 7.72164 42.19700 106.00854 1.000 16.27241 1333 ASP A C 1
ATOM 611 O O . ASP A 1 86 ? 7.41458 43.09651 106.79423 1.000 17.05782 1333 ASP A O 1
ATOM 616 N N . GLY A 1 87 ? 6.93644 41.83096 104.99486 1.000 15.20779 1334 GLY A N 1
ATOM 617 C CA . GLY A 1 87 ? 5.68862 42.51401 104.72085 1.000 17.00763 1334 GLY A CA 1
ATOM 618 C C . GLY A 1 87 ? 5.84488 43.93980 104.25504 1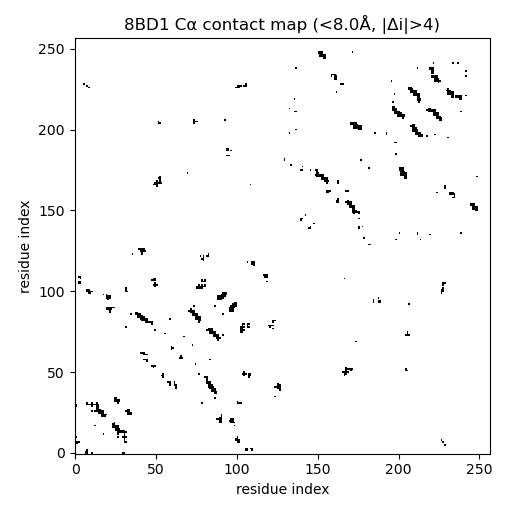.000 15.60081 1334 GLY A C 1
ATOM 619 O O . GLY A 1 87 ? 4.85300 44.68218 104.20178 1.000 16.47475 1334 GLY A O 1
ATOM 620 N N . LYS A 1 88 ? 7.07246 44.34454 103.90052 1.000 15.39024 1335 LYS A N 1
ATOM 621 C CA . LYS A 1 88 ? 7.37981 45.71830 103.52628 1.000 16.41472 1335 LYS A CA 1
ATOM 622 C C . LYS A 1 88 ? 8.17915 45.82680 102.24573 1.000 16.02866 1335 LYS A C 1
ATOM 623 O O . LYS A 1 88 ? 8.41873 46.94858 101.79318 1.000 17.89194 1335 LYS A O 1
ATOM 629 N N . THR A 1 89 ? 8.60222 44.71335 101.66419 1.000 15.51533 1336 THR A N 1
ATOM 630 C CA . THR A 1 89 ? 9.50549 44.72125 100.52635 1.000 16.14498 1336 THR A CA 1
ATOM 631 C C . THR A 1 89 ? 8.97606 43.78744 99.45013 1.000 14.63519 1336 THR A C 1
ATOM 632 O O . THR A 1 89 ? 8.52397 42.67489 99.74440 1.000 16.09312 1336 THR A O 1
ATOM 636 N N . MET A 1 90 ? 9.05799 44.25059 98.20832 1.000 14.92121 1337 MET A N 1
ATOM 637 C CA . MET A 1 90 ? 8.77668 43.46503 97.01171 1.000 15.38301 1337 MET A CA 1
ATOM 638 C C . MET A 1 90 ? 10.07213 43.28224 96.22906 1.000 15.93538 1337 MET A C 1
ATOM 639 O O . MET A 1 90 ? 10.90242 44.20007 96.16565 1.000 16.69525 1337 MET A O 1
ATOM 644 N N . MET A 1 91 ? 10.25806 42.10503 95.64415 1.000 14.53136 1338 MET A N 1
ATOM 645 C CA . MET A 1 91 ? 11.49782 41.77465 94.94915 1.000 15.64905 1338 MET A CA 1
ATOM 646 C C . MET A 1 91 ? 11.17561 41.13580 93.60933 1.000 16.14261 1338 MET A C 1
ATOM 647 O O . MET A 1 91 ? 10.32417 40.24391 93.53392 1.000 16.30613 1338 MET A O 1
ATOM 652 N N . LEU A 1 92 ? 11.87683 41.56823 92.56095 1.000 16.02883 1339 LEU A N 1
ATOM 653 C CA . LEU A 1 92 ? 11.64164 41.07616 91.20514 1.000 16.36706 1339 LEU A CA 1
ATOM 654 C C . LEU A 1 92 ? 12.59828 39.91744 90.94002 1.000 16.30736 1339 LEU A C 1
ATOM 655 O O . LEU A 1 92 ? 13.80575 40.12586 90.76561 1.000 18.28721 1339 LEU A O 1
ATOM 660 N N . ILE A 1 93 ? 12.06630 38.69891 90.89820 1.000 16.44727 1340 ILE A N 1
ATOM 661 C CA . ILE A 1 93 ? 12.85404 37.46728 90.97378 1.000 16.27763 1340 ILE A CA 1
ATOM 662 C C . ILE A 1 93 ? 12.69045 36.66584 89.69000 1.000 17.64255 1340 ILE A C 1
ATOM 663 O O . ILE A 1 93 ? 11.57256 36.56366 89.17447 1.000 16.40059 1340 ILE A O 1
ATOM 668 N N . PRO A 1 94 ? 13.74805 36.05219 89.16118 1.000 18.41888 1341 PRO A N 1
ATOM 669 C CA . PRO A 1 94 ? 13.56610 35.14570 88.02017 1.000 18.07344 1341 PRO A CA 1
ATOM 670 C C . PRO A 1 94 ? 12.65141 33.98346 88.37723 1.000 17.54793 1341 PRO A C 1
ATOM 671 O O . PRO A 1 94 ? 12.76755 33.37569 89.44227 1.000 17.77402 1341 PRO A O 1
ATOM 675 N N . LYS A 1 95 ? 11.72800 33.68352 87.46209 1.000 16.48748 1342 LYS A N 1
ATOM 676 C CA . LYS A 1 95 ? 10.84561 32.53538 87.65055 1.000 17.48505 1342 LYS A CA 1
ATOM 677 C C . LYS A 1 95 ? 11.62208 31.23654 87.79521 1.000 17.77667 1342 LYS A C 1
ATOM 678 O O . LYS A 1 95 ? 11.15024 30.30262 88.45356 1.000 17.92967 1342 LYS A O 1
ATOM 684 N N . SER A 1 96 ? 12.80985 31.15442 87.18892 1.000 19.19453 1343 SER A N 1
ATOM 685 C CA . SER A 1 96 ? 13.59626 29.92405 87.24325 1.000 19.24449 1343 SER A CA 1
ATOM 686 C C . SER A 1 96 ? 14.00434 29.53960 88.66160 1.000 18.68858 1343 SER A C 1
ATOM 687 O O . SER A 1 96 ? 14.31149 28.36529 88.90355 1.000 21.10862 1343 SER A O 1
ATOM 690 N N . VAL A 1 97 ? 14.02526 30.48527 89.60140 1.000 19.01196 1344 VAL A N 1
ATOM 691 C CA . VAL A 1 97 ? 14.24955 30.15928 91.00456 1.000 19.54860 1344 VAL A CA 1
ATOM 692 C C . VAL A 1 97 ? 12.98699 30.26666 91.85172 1.000 19.10816 1344 VAL A C 1
ATOM 693 O O . VAL A 1 97 ? 12.90929 29.61029 92.90201 1.000 18.76413 1344 VAL A O 1
ATOM 697 N N . HIS A 1 98 ? 12.00117 31.05450 91.43058 1.000 17.46491 1345 HIS A N 1
ATOM 698 C CA . HIS A 1 98 ? 10.85837 31.40036 92.26588 1.000 17.35733 1345 HIS A CA 1
ATOM 699 C C . HIS A 1 98 ? 9.63437 30.53766 92.01947 1.000 17.10355 1345 HIS A C 1
ATOM 700 O O . HIS A 1 98 ? 8.82576 30.36056 92.93776 1.000 18.47553 1345 HIS A O 1
ATOM 707 N N . SER A 1 99 ? 9.46393 30.02680 90.80153 1.000 17.46853 1346 SER A N 1
ATOM 708 C CA . SER A 1 99 ? 8.19414 29.47455 90.34168 1.000 17.84873 1346 SER A CA 1
ATOM 709 C C . SER A 1 99 ? 8.30772 27.98316 90.07136 1.000 18.00288 1346 SER A C 1
ATOM 710 O O . SER A 1 99 ? 9.09370 27.56942 89.21381 1.000 18.48979 1346 SER A O 1
ATOM 713 N N . VAL A 1 100 ? 7.46076 27.19078 90.73778 1.000 18.91719 1347 VAL A N 1
ATOM 714 C CA . VAL A 1 100 ? 7.45975 25.74117 90.53321 1.000 18.45245 1347 VAL A CA 1
ATOM 715 C C . VAL A 1 100 ? 7.29672 25.40330 89.05717 1.000 19.94813 1347 VAL A C 1
ATOM 716 O O . VAL A 1 100 ? 7.95690 24.49655 88.53440 1.000 19.71443 1347 VAL A O 1
ATOM 720 N N . ARG A 1 101 ? 6.42968 26.13943 88.35739 1.000 18.31603 1348 ARG A N 1
ATOM 721 C CA . ARG A 1 101 ? 6.15313 25.85599 86.95332 1.000 18.80095 1348 ARG A CA 1
ATOM 722 C C . ARG A 1 101 ? 7.39551 26.00953 86.08263 1.000 19.33917 1348 ARG A C 1
ATOM 723 O O . ARG A 1 101 ? 7.48714 25.38872 85.01359 1.000 20.49607 1348 ARG A O 1
ATOM 731 N N . ASN A 1 102 ? 8.35701 26.82728 86.51108 1.000 18.61063 1349 ASN A N 1
ATOM 732 C CA . ASN A 1 102 ? 9.56185 27.10591 85.73915 1.000 20.51019 1349 ASN A CA 1
ATOM 733 C C . ASN A 1 102 ? 10.80177 26.44300 86.32685 1.000 20.30291 1349 ASN A C 1
ATOM 734 O O . ASN A 1 102 ? 11.92193 26.81704 85.96711 1.000 21.58965 1349 ASN A O 1
ATOM 739 N N . GLY A 1 103 ? 10.63048 25.47657 87.22460 1.000 20.02843 1350 GLY A N 1
ATOM 740 C CA . GLY A 1 103 ? 11.76394 24.82149 87.84661 1.000 21.30773 1350 GLY A CA 1
ATOM 741 C C . GLY A 1 103 ? 12.27214 25.47896 89.11040 1.000 21.28163 1350 GLY A C 1
ATOM 742 O O . GLY A 1 103 ? 13.32327 25.07086 89.62649 1.000 22.22418 1350 GLY A O 1
ATOM 743 N N . GLY A 1 104 ? 11.57560 26.50254 89.61371 1.000 19.84029 1351 GLY A N 1
ATOM 744 C CA . GLY A 1 104 ? 11.92309 27.13444 90.86802 1.000 20.11061 1351 GLY A CA 1
ATOM 745 C C . GLY A 1 104 ? 11.44464 26.31242 92.04588 1.000 20.14254 1351 GLY A C 1
ATOM 746 O O . GLY A 1 104 ? 10.91411 25.21291 91.89624 1.000 21.43393 1351 GLY A O 1
ATOM 747 N N . VAL A 1 105 ? 11.61420 26.86535 93.24583 1.000 19.39349 1352 VAL A N 1
ATOM 748 C CA . VAL A 1 105 ? 11.33111 26.14162 94.48237 1.000 20.28508 1352 VAL A CA 1
ATOM 749 C C . VAL A 1 105 ? 10.05436 26.67804 95.11722 1.000 19.31127 1352 VAL A C 1
ATOM 750 O O . VAL A 1 105 ? 9.90547 27.89183 95.29912 1.000 19.36659 1352 VAL A O 1
ATOM 754 N N . ALA A 1 106 ? 9.14227 25.76688 95.46572 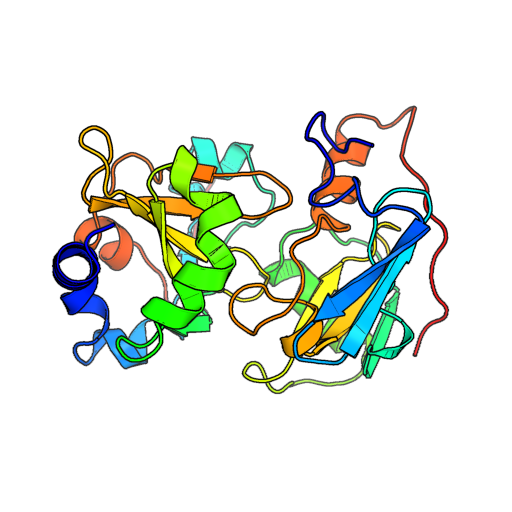1.000 17.84450 1353 ALA A N 1
ATOM 755 C CA . ALA A 1 106 ? 7.93292 26.14081 96.18530 1.000 18.82132 1353 ALA A CA 1
ATOM 756 C C . ALA A 1 106 ? 8.28720 26.70845 97.55318 1.000 19.32455 1353 ALA A C 1
ATOM 757 O O . ALA A 1 106 ? 9.20034 26.22925 98.23049 1.000 20.09048 1353 ALA A O 1
ATOM 759 N N . HIS A 1 107 ? 7.54589 27.72414 97.97577 1.000 17.57955 1354 HIS A N 1
ATOM 760 C CA . HIS A 1 107 ? 7.85564 28.38447 99.23412 1.000 17.77925 1354 HIS A CA 1
ATOM 761 C C . HIS A 1 107 ? 6.66037 29.22565 99.65508 1.000 17.04381 1354 HIS A C 1
ATOM 762 O O . HIS A 1 107 ? 5.74026 29.47454 98.87180 1.000 17.46231 1354 HIS A O 1
ATOM 769 N N . THR A 1 108 ? 6.70101 29.66520 100.90467 1.000 18.16915 1355 THR A N 1
ATOM 770 C CA . THR A 1 108 ? 5.75083 30.60420 101.47777 1.000 17.25992 1355 THR A CA 1
ATOM 771 C C . THR A 1 108 ? 6.39897 31.98271 101.52464 1.000 18.03680 1355 THR A C 1
ATOM 772 O O . THR A 1 108 ? 7.60192 32.10098 101.77190 1.000 18.67693 1355 THR A O 1
ATOM 776 N N . GLY A 1 109 ? 5.61050 33.02399 101.28683 1.000 17.35636 1356 GLY A N 1
ATOM 777 C CA . GLY A 1 109 ? 6.16190 34.36297 101.28716 1.000 20.24391 1356 GLY A CA 1
ATOM 778 C C . GLY A 1 109 ? 5.38749 35.37306 102.10558 1.000 17.82753 1356 GLY A C 1
ATOM 779 O O . GLY A 1 109 ? 4.53891 35.02369 102.93875 1.000 19.07306 1356 GLY A O 1
ATOM 780 N N . GLY A 1 110 ? 5.66858 36.65335 101.86395 1.000 17.20934 1357 GLY A N 1
ATOM 781 C CA . GLY A 1 110 ? 5.12743 37.72841 102.66621 1.000 17.21167 1357 GLY A CA 1
ATOM 782 C C . GLY A 1 110 ? 3.63011 37.93147 102.55434 1.000 14.48827 1357 GLY A C 1
ATOM 783 O O . GLY A 1 110 ? 3.05222 38.58179 103.42799 1.000 15.47470 1357 GLY A O 1
ATOM 784 N N . ARG A 1 111 ? 2.98069 37.41552 101.49920 1.000 14.60402 1358 ARG A N 1
ATOM 785 C CA . ARG A 1 111 ? 1.52371 37.51890 101.46762 1.000 14.14511 1358 ARG A CA 1
ATOM 786 C C . ARG A 1 111 ? 0.91464 36.84927 102.68831 1.000 14.28449 1358 ARG A C 1
ATOM 787 O O . ARG A 1 111 ? -0.02206 37.38575 103.29758 1.000 15.19359 1358 ARG A O 1
ATOM 795 N N . SER A 1 112 ? 1.45037 35.68579 103.06258 1.000 14.35114 1359 SER A N 1
ATOM 796 C CA . SER A 1 112 ? 0.95968 34.98265 104.24259 1.000 15.13285 1359 SER A CA 1
ATOM 797 C C . SER A 1 112 ? 1.26432 35.77925 105.50491 1.000 14.75822 1359 SER A C 1
ATOM 798 O O . SER A 1 112 ? 0.41191 35.89649 106.39381 1.000 14.91366 1359 SER A O 1
ATOM 801 N N . VAL A 1 113 ? 2.47244 36.34077 105.60034 1.000 15.36066 1360 VAL A N 1
ATOM 802 C CA . VAL A 1 113 ? 2.86493 37.04825 106.81556 1.000 14.56787 1360 VAL A CA 1
ATOM 803 C C . VAL A 1 113 ? 2.01111 38.29044 107.01877 1.000 13.65206 1360 VAL A C 1
ATOM 804 O O . VAL A 1 113 ? 1.57411 38.58169 108.14457 1.000 14.09454 1360 VAL A O 1
ATOM 808 N N . ILE A 1 114 ? 1.75602 39.04216 105.94647 1.000 14.03205 1361 ILE A N 1
ATOM 809 C CA . ILE A 1 114 ? 0.90828 40.22014 106.06715 1.000 14.66923 1361 ILE A CA 1
ATOM 810 C C . ILE A 1 114 ? -0.44824 39.82933 106.63490 1.000 14.59712 1361 ILE A C 1
ATOM 811 O O . ILE A 1 114 ? -0.95450 40.45081 107.57545 1.000 14.63024 1361 ILE A O 1
ATOM 816 N N . GLN A 1 115 ? -1.04428 38.76735 106.08350 1.000 14.82101 1362 GLN A N 1
ATOM 817 C CA . GLN A 1 115 ? -2.36240 38.33685 106.53939 1.000 14.63577 1362 GLN A CA 1
ATOM 818 C C . GLN A 1 115 ? -2.31400 37.75684 107.95290 1.000 14.71977 1362 GLN A C 1
ATOM 819 O O . GLN A 1 115 ? -3.22261 37.99067 108.75931 1.000 16.51676 1362 GLN A O 1
ATOM 825 N N . HIS A 1 116 ? -1.26206 37.01390 108.27820 1.000 14.11173 1363 HIS A N 1
ATOM 826 C CA . HIS A 1 116 ? -1.07548 36.53488 109.64223 1.000 14.01736 1363 HIS A CA 1
ATOM 827 C C . HIS A 1 116 ? -1.04555 37.70171 110.62627 1.000 14.08456 1363 HIS A C 1
ATOM 828 O O . HIS A 1 116 ? -1.66964 37.66091 111.70021 1.000 14.53263 1363 HIS A O 1
ATOM 835 N N . ASN A 1 117 ? -0.30338 38.75550 110.28399 1.000 13.80095 1364 ASN A N 1
ATOM 836 C CA . ASN A 1 117 ? -0.16419 39.87734 111.20745 1.000 14.32475 1364 ASN A CA 1
ATOM 837 C C . ASN A 1 117 ? -1.47626 40.62406 111.41975 1.000 14.24134 1364 ASN A C 1
ATOM 838 O O . ASN A 1 117 ? -1.71131 41.15588 112.51412 1.000 16.15592 1364 ASN A O 1
ATOM 843 N N . LEU A 1 118 ? -2.34141 40.67042 110.40121 1.000 14.19300 1365 LEU A N 1
ATOM 844 C CA . LEU A 1 118 ? -3.66479 41.26107 110.59138 1.000 13.81731 1365 LEU A CA 1
ATOM 845 C C . LEU A 1 118 ? -4.50267 40.48129 111.59919 1.000 14.73460 1365 LEU A C 1
ATOM 846 O O . LEU A 1 118 ? -5.35771 41.06935 112.27237 1.000 16.61244 1365 LEU A O 1
ATOM 851 N N . LEU A 1 119 ? -4.30482 39.16719 111.69256 1.000 14.17712 1366 LEU A N 1
ATOM 852 C CA . LEU A 1 119 ? -5.01607 38.33158 112.65410 1.000 14.80920 1366 LEU A CA 1
ATOM 853 C C . LEU A 1 119 ? -4.33029 38.25392 114.00654 1.000 15.11839 1366 LEU A C 1
ATOM 854 O O . LEU A 1 119 ? -4.94613 37.78920 114.97440 1.000 15.09290 1366 LEU A O 1
ATOM 859 N N . ASN A 1 120 ? -3.08139 38.69296 114.09571 1.000 14.86499 1367 ASN A N 1
ATOM 860 C CA . ASN A 1 120 ? -2.27967 38.57741 115.31190 1.000 14.83020 1367 ASN A CA 1
ATOM 861 C C . ASN A 1 120 ? -1.62624 39.91325 115.63980 1.000 15.10038 1367 ASN A C 1
ATOM 862 O O . ASN A 1 120 ? -0.39765 40.02065 115.75743 1.000 16.08158 1367 ASN A O 1
ATOM 867 N N . PRO A 1 121 ? -2.43332 40.95944 115.82600 1.000 15.40606 1368 PRO A N 1
ATOM 868 C CA . PRO A 1 121 ? -1.87858 42.31753 115.93804 1.000 17.20582 1368 PRO A CA 1
ATOM 869 C C . PRO A 1 121 ? -1.04187 42.55044 117.17633 1.000 18.89652 1368 PRO A C 1
ATOM 870 O O . PRO A 1 121 ? -0.27140 43.51813 117.19113 1.000 19.66697 1368 PRO A O 1
ATOM 874 N N . ASN A 1 122 ? -1.18818 41.73054 118.21194 1.000 17.48745 1369 ASN A N 1
ATOM 875 C CA . ASN A 1 122 ? -0.42893 41.89202 119.44508 1.000 17.49865 1369 ASN A CA 1
ATOM 876 C C . ASN A 1 122 ? 0.73178 40.92065 119.53107 1.000 20.40285 1369 ASN A C 1
ATOM 877 O O . ASN A 1 122 ? 1.37961 40.83055 120.57672 1.000 21.29744 1369 ASN A O 1
ATOM 882 N N . ASN A 1 123 ? 1.00601 40.18969 118.45630 1.000 18.49915 1370 ASN A N 1
ATOM 883 C CA . ASN A 1 123 ? 2.08457 39.21242 118.42265 1.000 18.69467 1370 ASN A CA 1
ATOM 884 C C . ASN A 1 123 ? 2.51967 39.01693 116.97525 1.000 16.31462 1370 ASN A C 1
ATOM 885 O O . ASN A 1 123 ? 2.51237 37.90360 116.44764 1.000 19.28445 1370 ASN A O 1
ATOM 890 N N . LYS A 1 124 ? 2.88633 40.11137 116.33043 1.000 17.01012 1371 LYS A N 1
ATOM 891 C CA . LYS A 1 124 ? 3.15083 40.07790 114.90302 1.000 16.00134 1371 LYS A CA 1
ATOM 892 C C . LYS A 1 124 ? 4.47967 39.37996 114.63205 1.000 16.81408 1371 LYS A C 1
ATOM 893 O O . LYS A 1 124 ? 5.39647 39.38142 115.46651 1.000 18.75523 1371 LYS A O 1
ATOM 899 N N . LEU A 1 125 ? 4.57949 38.77504 113.45328 1.000 16.30994 1372 LEU A N 1
ATOM 900 C CA . LEU A 1 125 ? 5.86031 38.29642 112.95200 1.000 18.36583 1372 LEU A CA 1
ATOM 901 C C . LEU A 1 125 ? 6.56780 39.47334 112.29975 1.000 18.77106 1372 LEU A C 1
ATOM 902 O O . LEU A 1 125 ? 6.09651 40.00733 111.28948 1.000 18.30702 1372 LEU A O 1
ATOM 907 N N . ASN A 1 126 ? 7.69090 39.88355 112.88186 1.000 17.43961 1373 ASN A N 1
ATOM 908 C CA . ASN A 1 126 ? 8.42408 41.08007 112.47088 1.000 18.64159 1373 ASN A CA 1
ATOM 909 C C . ASN A 1 126 ? 9.78809 40.63082 111.96344 1.000 19.04476 1373 ASN A C 1
ATOM 910 O O . ASN A 1 126 ? 10.72154 40.46983 112.75250 1.000 18.63855 1373 ASN A O 1
ATOM 915 N N . TYR A 1 127 ? 9.90581 40.43626 110.65720 1.000 17.77382 1374 TYR A N 1
ATOM 916 C CA . TYR A 1 127 ? 11.13804 39.95912 110.04608 1.000 17.58966 1374 TYR A CA 1
ATOM 917 C C . TYR A 1 127 ? 11.92886 41.12940 109.47224 1.000 16.89866 1374 TYR A C 1
ATOM 918 O O . TYR A 1 127 ? 11.35524 42.09086 108.95043 1.000 17.41548 1374 TYR A O 1
ATOM 927 N N . SER A 1 128 ? 13.25801 41.03458 109.56669 1.000 17.65879 1375 SER A N 1
ATOM 928 C CA . SER A 1 128 ? 14.12287 42.11102 109.09715 1.000 17.40959 1375 SER A CA 1
ATOM 929 C C . SER A 1 128 ? 14.04988 42.22260 107.57512 1.000 17.89492 1375 SER A C 1
ATOM 930 O O . SER A 1 128 ? 13.70159 41.26823 106.87042 1.000 18.27357 1375 SER A O 1
ATOM 933 N N . SER A 1 129 ? 14.39828 43.41357 107.06587 1.000 16.82020 1376 SER A N 1
ATOM 934 C CA . SER A 1 129 ? 14.25492 43.77066 105.65919 1.000 17.38694 1376 SER A CA 1
ATOM 935 C C . SER A 1 129 ? 15.59145 43.68969 104.92650 1.000 17.14997 1376 SER A C 1
ATOM 936 O O . SER A 1 129 ? 16.63864 44.07305 105.48350 1.000 20.13559 1376 SER A O 1
ATOM 939 N N . PRO A 1 130 ? 15.59200 43.23343 103.67721 1.000 17.89381 1377 PRO A N 1
ATOM 940 C CA . PRO A 1 130 ? 16.79726 43.36051 102.84959 1.000 18.16400 1377 PRO A CA 1
ATOM 941 C C . PRO A 1 130 ? 17.01748 44.80928 102.44520 1.000 17.92068 1377 PRO A C 1
ATOM 942 O O . PRO A 1 130 ? 16.09650 45.62492 102.40144 1.000 18.56334 1377 PRO A O 1
ATOM 946 N N . GLU A 1 131 ? 18.27316 45.12441 102.12786 1.000 18.46472 1378 GLU A N 1
ATOM 947 C CA . GLU A 1 131 ? 18.58982 46.43878 101.58741 1.000 18.32869 1378 GLU A CA 1
ATOM 948 C C . GLU A 1 131 ? 17.94358 46.61950 100.22210 1.000 17.76445 1378 GLU A C 1
ATOM 949 O O . GLU A 1 131 ? 17.84305 45.67650 99.43480 1.000 18.85294 1378 GLU A O 1
ATOM 955 N N . GLU A 1 132 ? 17.49763 47.83797 99.94580 1.000 17.57041 1379 GLU A N 1
ATOM 956 C CA . GLU A 1 132 ? 16.86580 48.10828 98.66453 1.000 18.40606 1379 GLU A CA 1
ATOM 957 C C . GLU A 1 132 ? 17.87446 48.03042 97.52426 1.000 20.57325 1379 GLU A C 1
ATOM 958 O O . GLU A 1 132 ? 19.07847 48.25110 97.70853 1.000 22.69080 1379 GLU A O 1
ATOM 964 N N . LEU A 1 133 ? 17.36117 47.72379 96.33483 1.000 20.18207 1380 LEU A N 1
ATOM 965 C CA . LEU A 1 133 ? 18.14093 47.66863 95.10391 1.000 22.29801 1380 LEU A CA 1
ATOM 966 C C . LEU A 1 133 ? 17.28356 48.23753 93.98725 1.000 25.35561 1380 LEU A C 1
ATOM 967 O O . LEU A 1 133 ? 16.18034 47.74661 93.74077 1.000 21.37759 1380 LEU A O 1
ATOM 972 N N . ILE B 2 2 ? -1.34451 9.40084 87.22175 1.000 42.47837 2 ILE B N 1
ATOM 973 C CA . ILE B 2 2 ? -2.23161 10.34987 86.56194 1.000 38.77439 2 ILE B CA 1
ATOM 974 C C . ILE B 2 2 ? -2.31311 10.06973 85.06348 1.000 38.42316 2 ILE B C 1
ATOM 975 O O . ILE B 2 2 ? -1.34302 9.61747 84.45198 1.000 39.59992 2 ILE B O 1
ATOM 980 N N . SER B 2 3 ? -3.47565 10.33398 84.47318 1.000 37.24656 3 SER B N 1
ATOM 981 C CA . SER B 2 3 ? -3.67078 10.20498 83.03055 1.000 34.97413 3 SER B CA 1
ATOM 982 C C . SER B 2 3 ? -3.58547 11.59527 82.40806 1.000 32.00773 3 SER B C 1
ATOM 983 O O . SER B 2 3 ? -4.54891 12.36461 82.44611 1.000 31.30782 3 SER B O 1
ATOM 986 N N . LEU B 2 4 ? -2.42495 11.91408 81.82793 1.000 32.90784 4 LEU B N 1
ATOM 987 C CA . LEU B 2 4 ? -2.27349 13.19827 81.15089 1.000 32.12824 4 LEU B CA 1
ATOM 988 C C . LEU B 2 4 ? -3.20978 13.31749 79.95731 1.000 32.18649 4 LEU B C 1
ATOM 989 O O . LEU B 2 4 ? -3.65827 14.42044 79.62920 1.000 28.56024 4 LEU B O 1
ATOM 994 N N . SER B 2 5 ? -3.51251 12.20153 79.29173 1.000 31.14432 5 SER B N 1
ATOM 995 C CA . SER B 2 5 ? -4.52313 12.23251 78.24298 1.000 29.94561 5 SER B CA 1
ATOM 996 C C . SER B 2 5 ? -5.86856 12.66952 78.80445 1.000 27.99894 5 SER B C 1
ATOM 997 O O . SER B 2 5 ? -6.58376 13.46821 78.18528 1.000 28.16744 5 SER B O 1
ATOM 1000 N N . ASP B 2 6 ? -6.22516 12.15935 79.98507 1.000 30.36805 6 ASP B N 1
ATOM 1001 C CA . ASP B 2 6 ? -7.45917 12.58565 80.63132 1.000 30.21749 6 ASP B CA 1
ATOM 1002 C C . ASP B 2 6 ? -7.39299 14.05722 81.01957 1.000 24.60890 6 ASP B C 1
ATOM 1003 O O . ASP B 2 6 ? -8.38882 14.77695 80.89612 1.000 24.62612 6 ASP B O 1
ATOM 1008 N N . ILE B 2 7 ? -6.23173 14.51594 81.49371 1.000 26.43476 7 ILE B N 1
ATOM 1009 C CA . ILE B 2 7 ? -6.06893 15.93338 81.81619 1.000 24.73340 7 ILE B CA 1
ATOM 1010 C C . ILE B 2 7 ? -6.26441 16.78135 80.56758 1.000 25.71113 7 ILE B C 1
ATOM 1011 O O . ILE B 2 7 ? -7.00807 17.76805 80.57538 1.000 23.87690 7 ILE B O 1
ATOM 1016 N N . GLU B 2 8 ? -5.62501 16.38316 79.46395 1.000 25.40398 8 GLU B N 1
ATOM 1017 C CA . GLU B 2 8 ? -5.78860 17.10772 78.20641 1.000 23.70075 8 GLU B CA 1
ATOM 1018 C C . GLU B 2 8 ? -7.25439 17.19211 77.80454 1.000 25.26091 8 GLU B C 1
ATOM 1019 O O . GLU B 2 8 ? -7.71960 18.24112 77.34201 1.000 24.77407 8 GLU B O 1
ATOM 1025 N N . ASN B 2 9 ? -8.00375 16.09931 77.97714 1.000 25.61198 9 ASN B N 1
ATOM 1026 C CA . ASN B 2 9 ? -9.41988 16.13027 77.63154 1.000 25.09176 9 ASN B CA 1
ATOM 1027 C C . ASN B 2 9 ? -10.19107 17.12007 78.49246 1.000 26.28384 9 ASN B C 1
ATOM 1028 O O . ASN B 2 9 ? -11.18522 17.69168 78.03509 1.000 27.48406 9 ASN B O 1
ATOM 1033 N N . LEU B 2 10 ? -9.74755 17.33932 79.73392 1.000 24.17748 10 LEU B N 1
ATOM 1034 C CA . LEU B 2 10 ? -10.44169 18.27933 80.60739 1.000 24.35658 10 LEU B CA 1
ATOM 1035 C C . LEU B 2 10 ? -10.18979 19.72604 80.19271 1.000 20.43566 10 LEU B C 1
ATOM 1036 O O . LEU B 2 10 ? -11.08369 20.57212 80.30086 1.000 24.75355 10 LEU B O 1
ATOM 1041 N N . ILE B 2 11 ? -8.98520 20.03488 79.72128 1.000 20.99860 11 ILE B N 1
ATOM 1042 C CA . ILE B 2 11 ? -8.59797 21.42794 79.52159 1.000 22.20024 11 ILE B CA 1
ATOM 1043 C C . ILE B 2 11 ? -8.40940 21.80007 78.06324 1.000 23.96005 11 ILE B C 1
ATOM 1044 O O . ILE B 2 11 ? -8.06493 22.95383 77.78073 1.000 22.34299 11 ILE B O 1
ATOM 1049 N N . GLN B 2 12 ? -8.66299 20.87962 77.12344 1.000 22.64602 12 GLN B N 1
ATOM 1050 C CA . GLN B 2 12 ? -8.29196 21.10055 75.72491 1.000 23.95315 12 GLN B CA 1
ATOM 1051 C C . GLN B 2 12 ? -8.87985 22.38498 75.14717 1.000 23.47359 12 GLN B C 1
ATOM 1052 O O . GLN B 2 12 ? -8.26823 22.99399 74.26196 1.000 24.34607 12 GLN B O 1
ATOM 1058 N N . HIS B 2 13 ? -10.05230 22.81718 75.61867 1.000 23.07657 13 HIS B N 1
ATOM 1059 C CA . HIS B 2 13 ? -10.62999 24.04314 75.07439 1.000 26.27476 13 HIS B CA 1
ATOM 1060 C C . HIS B 2 13 ? -9.78136 25.27701 75.35738 1.000 25.12843 13 HIS B C 1
ATOM 1061 O O . HIS B 2 13 ? -9.87353 26.25903 74.61396 1.000 25.52057 13 HIS B O 1
ATOM 1068 N N . ILE B 2 14 ? -8.95310 25.24903 76.40433 1.000 23.05716 14 ILE B N 1
ATOM 1069 C CA . ILE B 2 14 ? -8.10793 26.39656 76.72015 1.000 20.22542 14 ILE B CA 1
ATOM 1070 C C . ILE B 2 14 ? -7.05472 26.66156 75.65039 1.000 19.99654 14 ILE B C 1
ATOM 1071 O O . ILE B 2 14 ? -6.52706 27.77642 75.57607 1.000 19.65849 14 ILE B O 1
ATOM 1076 N N . TRP B 2 15 ? -6.71822 25.66810 74.82215 1.000 21.41260 15 TRP B N 1
ATOM 1077 C CA . TRP B 2 15 ? -5.70077 25.84018 73.79226 1.000 21.47832 15 TRP B CA 1
ATOM 1078 C C . TRP B 2 15 ? -6.27282 26.29730 72.45997 1.000 21.57804 15 TRP B C 1
ATOM 1079 O O . TRP B 2 15 ? -5.49654 26.59347 71.54512 1.000 23.45010 15 TRP B O 1
ATOM 1090 N N . GLU B 2 16 ? -7.59416 26.36967 72.34794 1.000 20.39793 16 GLU B N 1
ATOM 1091 C CA . GLU B 2 16 ? -8.26126 26.79428 71.12802 1.000 22.23464 16 GLU B CA 1
ATOM 1092 C C . GLU B 2 16 ? -8.30948 28.31035 71.05645 1.000 21.40480 16 GLU B C 1
ATOM 1093 O O . GLU B 2 16 ? -8.42907 28.99754 72.07300 1.000 20.55616 16 GLU B O 1
ATOM 1099 N N . GLU B 2 17 ? -8.23295 28.82209 69.85457 1.000 21.97386 17 GLU B N 1
ATOM 1100 C CA . GLU B 2 17 ? -8.42297 30.24957 69.69458 1.000 21.87615 17 GLU B CA 1
ATOM 1101 C C . GLU B 2 17 ? -9.90693 30.56241 69.53758 1.000 22.85056 17 GLU B C 1
ATOM 1102 O O . GLU B 2 17 ? -10.67654 29.72113 69.06169 1.000 25.44319 17 GLU B O 1
ATOM 1108 N N . PRO B 2 18 ? -10.35639 31.76842 69.91749 1.000 22.52415 18 PRO B N 1
ATOM 1109 C CA . PRO B 2 18 ? -9.58390 32.90520 70.43698 1.000 22.05261 18 PRO B CA 1
ATOM 1110 C C . PRO B 2 18 ? -9.23636 32.84481 71.92453 1.000 20.63330 18 PRO B C 1
ATOM 1111 O O . PRO B 2 18 ? -8.41530 33.65309 72.36855 1.000 21.79791 18 PRO B O 1
ATOM 1115 N N . ILE B 2 19 ? -9.82370 31.91558 72.67626 1.000 20.21196 19 ILE B N 1
ATOM 1116 C CA . ILE B 2 19 ? -9.69327 32.02973 74.12723 1.000 19.71422 19 ILE B CA 1
ATOM 1117 C C . ILE B 2 19 ? -8.24369 31.83115 74.55953 1.000 19.21950 19 ILE B C 1
ATOM 1118 O O . ILE B 2 19 ? -7.78660 32.45148 75.53247 1.000 18.60969 19 ILE B O 1
ATOM 1123 N N . PHE B 2 20 ? -7.48331 31.00519 73.83812 1.000 17.37211 20 PHE B N 1
ATOM 1124 C CA . PHE B 2 20 ? -6.08607 30.79559 74.20793 1.000 17.20475 20 PHE B CA 1
ATOM 1125 C C . PHE B 2 20 ? -5.32967 32.11569 74.29249 1.000 18.63153 20 PHE B C 1
ATOM 1126 O O . PHE B 2 20 ? -4.59756 32.36781 75.25768 1.000 19.04667 20 PHE B O 1
ATOM 1134 N N . SER B 2 21 ? -5.48234 32.97035 73.28027 1.000 19.39112 21 SER B N 1
ATOM 1135 C CA . SER B 2 21 ? -4.80827 34.26300 73.30210 1.000 21.88562 21 SER B CA 1
ATOM 1136 C C . SER B 2 21 ? -5.55791 35.28995 74.14536 1.000 21.58321 21 SER B C 1
ATOM 1137 O O . SER B 2 21 ? -4.93085 36.20871 74.68438 1.000 28.56898 21 SER B O 1
ATOM 1140 N N . ASP B 2 22 ? -6.87804 35.15335 74.27315 1.000 19.88709 22 ASP B N 1
ATOM 1141 C CA . ASP B 2 22 ? -7.68259 36.14724 74.98816 1.000 24.18010 22 ASP B CA 1
ATOM 1142 C C . ASP B 2 22 ? -7.49074 36.04446 76.49661 1.000 21.97484 22 ASP B C 1
ATOM 1143 O O . ASP B 2 22 ? -7.49212 37.06218 77.20340 1.000 19.43139 22 ASP B O 1
ATOM 1148 N N . VAL B 2 23 ? -7.38981 34.81930 77.01733 1.000 18.10492 23 VAL B N 1
ATOM 1149 C CA . VAL B 2 23 ? -7.54852 34.62687 78.45280 1.000 16.63955 23 VAL B CA 1
ATOM 1150 C C . VAL B 2 23 ? -6.42919 35.28062 79.24047 1.000 15.86080 23 VAL B C 1
ATOM 1151 O O . VAL B 2 23 ? -6.63225 35.64566 80.40757 1.000 15.51217 23 VAL B O 1
ATOM 1155 N N . THR B 2 24 ? -5.26738 35.46753 78.63417 1.000 15.75379 24 THR B N 1
ATOM 1156 C CA . THR B 2 24 ? -4.13833 36.07557 79.31498 1.000 16.83966 24 THR B CA 1
ATOM 1157 C C . THR B 2 24 ? -4.20251 37.59622 79.32661 1.000 16.74485 24 THR B C 1
ATOM 1158 O O . THR B 2 24 ? -3.21927 38.24164 79.70319 1.000 18.78161 24 THR B O 1
ATOM 1162 N N . SER B 2 25 ? -5.34501 38.17299 78.95629 1.000 16.74525 25 SER B N 1
ATOM 1163 C CA . SER B 2 25 ? -5.64139 39.56654 79.26700 1.000 17.03665 25 SER B CA 1
ATOM 1164 C C . SER B 2 25 ? -6.85226 39.68879 80.18260 1.000 18.23810 25 SER B C 1
ATOM 1165 O O . SER B 2 25 ? -7.38069 40.79657 80.35006 1.000 18.39277 25 SER B O 1
ATOM 1168 N N . LYS B 2 26 ? -7.30712 38.58373 80.77490 1.000 16.09574 26 LYS B N 1
ATOM 1169 C CA . LYS B 2 26 ? -8.49539 38.56640 81.61629 1.000 15.42280 26 LYS B CA 1
ATOM 1170 C C . LYS B 2 26 ? -8.12783 38.30640 83.07590 1.000 13.48247 26 LYS B C 1
ATOM 1171 O O . LYS B 2 26 ? -6.97864 38.01921 83.41538 1.000 14.70934 26 LYS B O 1
ATOM 1177 N N . LYS B 2 27 ? -9.12496 38.42568 83.94492 1.000 13.67892 27 LYS B N 1
ATOM 1178 C CA . LYS B 2 27 ? -8.89300 38.28072 85.37205 1.000 13.57425 27 LYS B CA 1
ATOM 1179 C C . LYS B 2 27 ? -10.13351 37.68606 86.02710 1.000 14.70077 27 LYS B C 1
ATOM 1180 O O . LYS B 2 27 ? -11.26633 37.87715 85.56235 1.000 14.34633 27 LYS B O 1
ATOM 1186 N N . VAL B 2 28 ? -9.88828 36.94123 87.10600 1.000 14.15519 28 VAL B N 1
ATOM 1187 C CA . VAL B 2 28 ? -10.93631 36.35186 87.93509 1.000 14.89733 28 VAL B CA 1
ATOM 1188 C C . VAL B 2 28 ? -11.41094 37.40465 88.92658 1.000 14.16304 28 VAL B C 1
ATOM 1189 O O . VAL B 2 28 ? -10.59481 38.05407 89.58898 1.000 14.49258 28 VAL B O 1
ATOM 1193 N N . VAL B 2 29 ? -12.72520 37.53585 89.07257 1.000 14.25592 29 VAL B N 1
ATOM 1194 C CA . VAL B 2 29 ? -13.33588 38.42964 90.05549 1.000 14.58968 29 VAL B CA 1
ATOM 1195 C C . VAL B 2 29 ? -13.50278 37.62336 91.34338 1.000 15.28981 29 VAL B C 1
ATOM 1196 O O . VAL B 2 29 ? -14.43989 36.83021 91.47818 1.000 15.91523 29 VAL B O 1
ATOM 1200 N N . VAL B 2 30 ? -12.60516 37.83840 92.30908 1.000 14.70393 30 VAL B N 1
ATOM 1201 C CA . VAL B 2 30 ? -12.55632 36.96246 93.48002 1.000 14.79246 30 VAL B CA 1
ATOM 1202 C C . VAL B 2 30 ? -13.84502 37.05632 94.28837 1.000 15.96878 30 VAL B C 1
ATOM 1203 O O . VAL B 2 30 ? -14.31823 36.05736 94.84641 1.000 16.66873 30 VAL B O 1
ATOM 1207 N N . SER B 2 31 ? -14.44973 38.24818 94.34486 1.000 16.02055 31 SER B N 1
ATOM 1208 C CA . SER B 2 31 ? -15.64884 38.42646 95.16035 1.000 18.21587 31 SER B CA 1
ATOM 1209 C C . SER B 2 31 ? -16.84672 37.63088 94.65421 1.000 19.09326 31 SER B C 1
ATOM 1210 O O . SER B 2 31 ? -17.82939 37.50068 95.39296 1.000 20.69589 31 SER B O 1
ATOM 1213 N N . LEU B 2 32 ? -16.79449 37.08524 93.43911 1.000 17.70507 32 LEU B N 1
ATOM 1214 C CA . LEU B 2 32 ? -17.85309 36.17962 92.99815 1.000 17.92530 32 LEU B CA 1
ATOM 1215 C C . LEU B 2 32 ? -17.79878 34.84694 93.72344 1.000 18.34561 32 LEU B C 1
ATOM 1216 O O . LEU B 2 32 ? -18.76594 34.07874 93.65682 1.000 21.21454 32 LEU B O 1
ATOM 1221 N N . TYR B 2 33 ? -16.69492 34.55368 94.40498 1.000 16.07081 33 TYR B N 1
ATOM 1222 C CA . TYR B 2 33 ? -16.44275 33.25019 95.00758 1.000 17.46154 33 TYR B CA 1
ATOM 1223 C C . TYR B 2 33 ? -16.29521 33.44887 96.51265 1.000 18.00741 33 TYR B C 1
ATOM 1224 O O . TYR B 2 33 ? -15.26409 33.93825 96.98381 1.000 18.13812 33 TYR B O 1
ATOM 1233 N N . GLY B 2 34 ? -17.32384 33.05371 97.27042 1.000 18.88818 34 GLY B N 1
ATOM 1234 C CA . GLY B 2 34 ? -17.37688 33.42133 98.67891 1.000 20.34788 34 GLY B CA 1
ATOM 1235 C C . GLY B 2 34 ? -16.22914 32.85048 99.48675 1.000 18.28585 34 GLY B C 1
ATOM 1236 O O . GLY B 2 34 ? -15.54079 33.57444 100.20973 1.000 17.69293 34 GLY B O 1
ATOM 1237 N N . THR B 2 35 ? -15.99470 31.54551 99.36374 1.000 18.71118 35 THR B N 1
ATOM 1238 C CA . THR B 2 35 ? -14.93007 30.92552 100.14057 1.000 18.79256 35 THR B CA 1
ATOM 1239 C C . THR B 2 35 ? -13.57294 31.49062 99.74917 1.000 17.21670 35 THR B C 1
ATOM 1240 O O . THR B 2 35 ? -12.75953 31.81576 100.61764 1.000 18.15140 35 THR B O 1
ATOM 1244 N N . LEU B 2 36 ? -13.32245 31.64155 98.44366 1.000 16.50491 36 LEU B N 1
ATOM 1245 C CA . LEU B 2 36 ? -12.05190 32.21294 98.01041 1.000 14.90247 36 LEU B CA 1
ATOM 1246 C C . LEU B 2 36 ? -11.86372 33.61428 98.57398 1.000 16.01123 36 LEU B C 1
ATOM 1247 O O . LEU B 2 36 ? -10.76535 33.97127 99.01422 1.000 16.51028 36 LEU B O 1
ATOM 1252 N N . SER B 2 37 ? -12.93087 34.41867 98.57851 1.000 15.65692 37 SER B N 1
ATOM 1253 C CA . SER B 2 37 ? -12.80981 35.78688 99.06731 1.000 16.30912 37 SER B CA 1
ATOM 1254 C C . SER B 2 37 ? -12.45198 35.83929 100.55029 1.000 16.59043 37 SER B C 1
ATOM 1255 O O . SER B 2 37 ? -11.84723 36.82058 101.00204 1.000 20.47689 37 SER B O 1
ATOM 1258 N N . LYS B 2 38 ? -12.81590 34.81111 101.32348 1.000 16.50714 38 LYS B N 1
ATOM 1259 C CA . LYS B 2 38 ? -12.40192 34.73609 102.72231 1.000 18.11278 38 LYS B CA 1
ATOM 1260 C C . LYS B 2 38 ? -10.99744 34.18163 102.89433 1.000 17.76134 38 LYS B C 1
ATOM 1261 O O . LYS B 2 38 ? -10.39517 34.36522 103.96073 1.000 23.78944 38 LYS B O 1
ATOM 1267 N N . LYS B 2 39 ? -10.46828 33.49979 101.89611 1.000 16.92353 39 LYS B N 1
ATOM 1268 C CA . LYS B 2 39 ? -9.17528 32.84936 102.03313 1.000 18.27964 39 LYS B CA 1
ATOM 1269 C C . LYS B 2 39 ? -8.00973 33.71776 101.57984 1.000 17.50968 39 LYS B C 1
ATOM 1270 O O . LYS B 2 39 ? -6.90530 33.59098 102.12159 1.000 19.31425 39 LYS B O 1
ATOM 1276 N N . ILE B 2 40 ? -8.20391 34.57565 100.58473 1.000 15.69833 40 ILE B N 1
ATOM 1277 C CA . ILE B 2 40 ? -7.08755 35.34984 100.04354 1.000 15.86481 40 ILE B CA 1
ATOM 1278 C C . ILE B 2 40 ? -7.45125 36.82168 100.06418 1.000 15.42380 40 ILE B C 1
ATOM 1279 O O . ILE B 2 40 ? -8.63468 37.18426 100.06202 1.000 16.36293 40 ILE B O 1
ATOM 1284 N N . PRO B 2 41 ? -6.45048 37.70670 100.05728 1.000 15.47347 41 PRO B N 1
ATOM 1285 C CA . PRO B 2 41 ? -6.73660 39.14562 100.04140 1.000 17.08757 41 PRO B CA 1
ATOM 1286 C C . PRO B 2 41 ? -7.00347 39.70790 98.65631 1.000 16.76735 41 PRO B C 1
ATOM 1287 O O . PRO B 2 41 ? -7.56200 40.80826 98.55984 1.000 18.86198 41 PRO B O 1
ATOM 1291 N N . ASP B 2 42 ? -6.62028 39.00682 97.58654 1.000 14.98301 42 ASP B N 1
ATOM 1292 C CA . ASP B 2 42 ? -6.70153 39.56456 96.24049 1.000 15.41120 42 ASP B CA 1
ATOM 1293 C C . ASP B 2 42 ? -8.15004 39.81286 95.84272 1.000 14.72790 42 ASP B C 1
ATOM 1294 O O . ASP B 2 42 ? -9.01988 38.97347 96.07238 1.000 16.21607 42 ASP B O 1
ATOM 1299 N N . LYS B 2 43 ? -8.40782 40.96779 95.21878 1.000 15.19328 43 LYS B N 1
ATOM 1300 C CA . LYS B 2 43 ? -9.73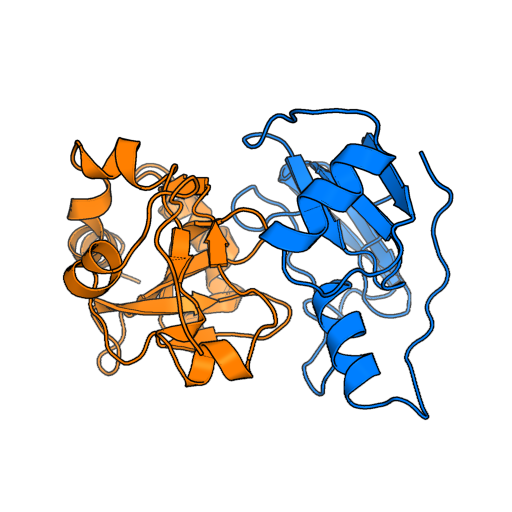175 41.22614 94.67023 1.000 15.08572 43 LYS B CA 1
ATOM 1301 C C . LYS B 2 43 ? -9.89347 40.64832 93.27235 1.000 13.78455 43 LYS B C 1
ATOM 1302 O O . LYS B 2 43 ? -11.00740 40.29396 92.87643 1.000 14.46410 43 LYS B O 1
ATOM 1308 N N . PHE B 2 44 ? -8.80361 40.56275 92.51883 1.000 13.42556 44 PHE B N 1
ATOM 1309 C CA . PHE B 2 44 ? -8.82286 39.97676 91.18604 1.000 13.32427 44 PHE B CA 1
ATOM 1310 C C . PHE B 2 44 ? -7.59797 39.09877 91.03567 1.000 14.12255 44 PHE B C 1
ATOM 1311 O O . PHE B 2 44 ? -6.54272 39.40475 91.59348 1.000 15.64064 44 PHE B O 1
ATOM 1319 N N . ILE B 2 45 ? -7.72483 38.01648 90.27228 1.000 13.15557 45 ILE B N 1
ATOM 1320 C CA . ILE B 2 45 ? -6.58342 37.17564 89.92225 1.000 13.51864 45 ILE B CA 1
ATOM 1321 C C . ILE B 2 45 ? -6.27179 37.39166 88.45064 1.000 13.06255 45 ILE B C 1
ATOM 1322 O O . ILE B 2 45 ? -7.09687 37.08525 87.57600 1.000 14.32801 45 ILE B O 1
ATOM 1327 N N . ILE B 2 46 ? -5.09167 37.92618 88.17779 1.000 13.57394 46 ILE B N 1
ATOM 1328 C CA . ILE B 2 46 ? -4.68808 38.27378 86.82048 1.000 14.34327 46 ILE B CA 1
ATOM 1329 C C . ILE B 2 46 ? -4.11701 37.02714 86.15455 1.000 13.84633 46 ILE B C 1
ATOM 1330 O O . ILE B 2 46 ? -3.12729 36.46734 86.62727 1.000 14.74195 46 ILE B O 1
ATOM 1335 N N . ILE B 2 47 ? -4.70378 36.61753 85.03503 1.000 13.34705 47 ILE B N 1
ATOM 1336 C CA . ILE B 2 47 ? -4.25762 35.41952 84.32726 1.000 14.36422 47 ILE B CA 1
ATOM 1337 C C . ILE B 2 47 ? -3.10544 35.79108 83.39772 1.000 14.56248 47 ILE B C 1
ATOM 1338 O O . ILE B 2 47 ? -3.22442 36.72370 82.58804 1.000 17.04660 47 ILE B O 1
ATOM 1343 N N . GLU B 2 48 ? -2.00467 35.04941 83.48405 1.000 14.68198 48 GLU B N 1
ATOM 1344 C CA . GLU B 2 48 ? -0.75197 35.40232 82.82621 1.000 16.13602 48 GLU B CA 1
ATOM 1345 C C . GLU B 2 48 ? -0.28842 34.40199 81.77255 1.000 16.12747 48 GLU B C 1
ATOM 1346 O O . GLU B 2 48 ? 0.39703 34.79617 80.81819 1.000 17.07856 48 GLU B O 1
ATOM 1352 N N . GLU B 2 49 ? -0.59066 33.11654 81.92859 1.000 14.95583 49 GLU B N 1
ATOM 1353 C CA . GLU B 2 49 ? -0.07330 32.10654 81.01513 1.000 15.44837 49 GLU B CA 1
ATOM 1354 C C . GLU B 2 49 ? -1.03595 30.93440 80.95503 1.000 15.13464 49 GLU B C 1
ATOM 1355 O O . GLU B 2 49 ? -1.53313 30.48243 81.98959 1.000 15.70376 49 GLU B O 1
ATOM 1361 N N . VAL B 2 50 ? -1.28230 30.44179 79.74548 1.000 15.01118 50 VAL B N 1
ATOM 1362 C CA . VAL B 2 50 ? -1.91561 29.14465 79.54529 1.000 14.67456 50 VAL B CA 1
ATOM 1363 C C . VAL B 2 50 ? -0.78835 28.12743 79.45058 1.000 17.26260 50 VAL B C 1
ATOM 1364 O O . VAL B 2 50 ? 0.07602 28.23291 78.57386 1.000 17.72551 50 VAL B O 1
ATOM 1368 N N . PHE B 2 51 ? -0.76770 27.15386 80.35112 1.000 16.12676 51 PHE B N 1
ATOM 1369 C CA . PHE B 2 51 ? 0.29681 26.15333 80.29399 1.000 17.58727 51 PHE B CA 1
ATOM 1370 C C . PHE B 2 51 ? 0.14586 25.34154 79.00869 1.000 17.28848 51 PHE B C 1
ATOM 1371 O O . PHE B 2 51 ? -0.94314 24.83530 78.72578 1.000 18.68329 51 PHE B O 1
ATOM 1379 N N . PRO B 2 52 ? 1.18899 25.23437 78.19137 1.000 18.93875 52 PRO B N 1
ATOM 1380 C CA . PRO B 2 52 ? 1.05528 24.52572 76.91456 1.000 19.80466 52 PRO B CA 1
ATOM 1381 C C . PRO B 2 52 ? 1.02359 23.01669 77.08714 1.000 20.21448 52 PRO B C 1
ATOM 1382 O O . PRO B 2 52 ? 1.64448 22.45196 77.99154 1.000 21.20172 52 PRO B O 1
ATOM 1386 N N . LYS B 2 53 ? 0.30167 22.37181 76.16732 1.000 21.92281 53 LYS B N 1
ATOM 1387 C CA . LYS B 2 53 ? 0.18212 20.91720 76.17813 1.000 22.21209 53 LYS B CA 1
ATOM 1388 C C . LYS B 2 53 ? 1.54321 20.23344 76.18720 1.000 23.21814 53 LYS B C 1
ATOM 1389 O O . LYS B 2 53 ? 1.75355 19.26243 76.92580 1.000 25.15560 53 LYS B O 1
ATOM 1395 N N . ASP B 2 54 ? 2.48718 20.73083 75.38977 1.000 23.11154 54 ASP B N 1
ATOM 1396 C CA . ASP B 2 54 ? 3.76780 20.03745 75.29097 1.000 24.69969 54 ASP B CA 1
ATOM 1397 C C . ASP B 2 54 ? 4.64832 20.20890 76.52255 1.000 24.82936 54 ASP B C 1
ATOM 1398 O O . ASP B 2 54 ? 5.74968 19.65369 76.55951 1.000 28.83990 54 ASP B O 1
ATOM 1403 N N . GLU B 2 55 ? 4.19024 20.94351 77.53505 1.000 23.52144 55 GLU B N 1
ATOM 1404 C CA . GLU B 2 55 ? 4.93274 21.08820 78.77267 1.000 23.46961 55 GLU B CA 1
ATOM 1405 C C . GLU B 2 55 ? 4.22516 20.49643 79.98173 1.000 22.17698 55 GLU B C 1
ATOM 1406 O O . GLU B 2 55 ? 4.78696 20.54192 81.07790 1.000 21.98324 55 GLU B O 1
ATOM 1412 N N . LEU B 2 56 ? 3.01900 19.94638 79.82406 1.000 22.15682 56 LEU B N 1
ATOM 1413 C CA . LEU B 2 56 ? 2.26875 19.49758 80.99549 1.000 23.30674 56 LEU B CA 1
ATOM 1414 C C . LEU B 2 56 ? 3.01308 18.41254 81.76070 1.000 23.05712 56 LEU B C 1
ATOM 1415 O O . LEU B 2 56 ? 2.98518 18.38974 82.99606 1.000 22.48818 56 LEU B O 1
ATOM 1420 N N . GLU B 2 57 ? 3.68671 17.50410 81.05358 1.000 24.43045 57 GLU B N 1
ATOM 1421 C CA . GLU B 2 57 ? 4.39001 16.43045 81.74849 1.000 23.61423 57 GLU B CA 1
ATOM 1422 C C . GLU B 2 57 ? 5.48395 16.98407 82.64791 1.000 22.32284 57 GLU B C 1
ATOM 1423 O O . GLU B 2 57 ? 5.59651 16.59676 83.81524 1.000 23.52456 57 GLU B O 1
ATOM 1429 N N . ASP B 2 58 ? 6.28992 17.91179 82.12820 1.000 23.08453 58 ASP B N 1
ATOM 1430 C CA . ASP B 2 58 ? 7.34050 18.51578 82.94034 1.000 24.01267 58 ASP B CA 1
ATOM 1431 C C . ASP B 2 58 ? 6.75391 19.36164 84.06336 1.000 22.09592 58 ASP B C 1
ATOM 1432 O O . ASP B 2 58 ? 7.27965 19.36746 85.17957 1.000 22.83269 58 ASP B O 1
ATOM 1437 N N . ILE B 2 59 ? 5.67481 20.09503 83.77944 1.000 21.03953 59 ILE B N 1
ATOM 1438 C CA . ILE B 2 59 ? 5.05529 20.91553 84.81743 1.000 20.48575 59 ILE B CA 1
ATOM 1439 C C . ILE B 2 59 ? 4.50679 20.03450 85.93177 1.000 19.71031 59 ILE B C 1
ATOM 1440 O O . ILE B 2 59 ? 4.71176 20.31232 87.12007 1.000 19.94654 59 ILE B O 1
ATOM 1445 N N . TRP B 2 60 ? 3.82460 18.94462 85.56813 1.000 20.22140 60 TRP B N 1
ATOM 1446 C CA . TRP B 2 60 ? 3.31311 18.04016 86.59002 1.000 20.26852 60 TRP B CA 1
ATOM 1447 C C . TRP B 2 60 ? 4.43937 17.36300 87.35452 1.000 20.69218 60 TRP B C 1
ATOM 1448 O O . TRP B 2 60 ? 4.30383 17.11798 88.55699 1.000 22.96983 60 TRP B O 1
ATOM 1459 N N . SER B 2 61 ? 5.56217 17.06392 86.69660 1.000 21.33099 61 SER B N 1
ATOM 1460 C CA . SER B 2 61 ? 6.67184 16.48322 87.44119 1.000 22.00753 61 SER B CA 1
ATOM 1461 C C . SER B 2 61 ? 7.14038 17.42316 88.54353 1.000 23.56945 61 SER B C 1
ATOM 1462 O O . SER B 2 61 ? 7.63394 16.97104 89.58102 1.000 25.31810 61 SER B O 1
ATOM 1465 N N . ASN B 2 62 ? 6.96513 18.72923 88.35381 1.000 21.43108 62 ASN B N 1
ATOM 1466 C CA . ASN B 2 62 ? 7.33621 19.69050 89.38545 1.000 21.21050 62 ASN B CA 1
ATOM 1467 C C . ASN B 2 62 ? 6.22805 19.93681 90.39976 1.000 19.07790 62 ASN B C 1
ATOM 1468 O O . ASN B 2 62 ? 6.52160 20.19084 91.57271 1.000 21.88700 62 ASN B O 1
ATOM 1473 N N . TYR B 2 63 ? 4.96943 19.85155 89.98691 1.000 17.90078 63 TYR B N 1
ATOM 1474 C CA . TYR B 2 63 ? 3.85560 20.16758 90.87137 1.000 18.57964 63 TYR B CA 1
ATOM 1475 C C . TYR B 2 63 ? 3.26997 18.95902 91.58983 1.000 20.14448 63 TYR B C 1
ATOM 1476 O O . TYR B 2 63 ? 2.55994 19.14386 92.58720 1.000 18.37738 63 TYR B O 1
ATOM 1485 N N . GLU B 2 64 ? 3.53374 17.73817 91.09840 1.000 21.01950 64 GLU B N 1
ATOM 1486 C CA . GLU B 2 64 ? 2.83335 16.55101 91.59079 1.000 20.69906 64 GLU B CA 1
ATOM 1487 C C . GLU B 2 64 ? 2.94966 16.40471 93.10305 1.000 21.15898 64 GLU B C 1
ATOM 1488 O O . GLU B 2 64 ? 1.95565 16.11418 93.77962 1.000 21.13893 64 GLU B O 1
ATOM 1494 N N . GLU B 2 65 ? 4.14586 16.61299 93.65515 1.000 20.13798 65 GLU B N 1
ATOM 1495 C CA . GLU B 2 65 ? 4.33445 16.42149 95.08974 1.000 20.59475 65 GLU B CA 1
ATOM 1496 C C . GLU B 2 65 ? 3.49488 17.39054 95.91278 1.000 21.85238 65 GLU B C 1
ATOM 1497 O O . GLU B 2 65 ? 3.17522 17.09716 97.07144 1.000 24.04070 65 GLU B O 1
ATOM 1503 N N . TYR B 2 66 ? 3.11356 18.52969 95.33397 1.000 19.93480 66 TYR B N 1
ATOM 1504 C CA . TYR B 2 66 ? 2.34037 19.53208 96.05073 1.000 20.14178 66 TYR B CA 1
ATOM 1505 C C . TYR B 2 66 ? 0.83975 19.39834 95.84269 1.000 19.47833 66 TYR B C 1
ATOM 1506 O O . TYR B 2 66 ? 0.06578 19.82783 96.70834 1.000 20.52930 66 TYR B O 1
ATOM 1515 N N . LEU B 2 67 ? 0.40084 18.82744 94.71855 1.000 17.86831 67 LEU B N 1
ATOM 1516 C CA . LEU B 2 67 ? -1.00249 18.87608 94.33791 1.000 18.91577 67 LEU B CA 1
ATOM 1517 C C . LEU B 2 67 ? -1.69036 17.52403 94.23145 1.000 18.38152 67 LEU B C 1
ATOM 1518 O O . LEU B 2 67 ? -2.92034 17.49816 94.10855 1.000 20.05580 67 LEU B O 1
ATOM 1523 N N . ASP B 2 68 ? -0.95113 16.40931 94.26140 1.000 20.06852 68 ASP B N 1
ATOM 1524 C CA . ASP B 2 68 ? -1.60193 15.12944 93.98946 1.000 22.38536 68 ASP B CA 1
ATOM 1525 C C . ASP B 2 68 ? -2.62407 14.76160 95.05994 1.000 22.14522 68 ASP B C 1
ATOM 1526 O O . ASP B 2 68 ? -3.58896 14.05367 94.76815 1.000 27.57026 68 ASP B O 1
ATOM 1531 N N . GLU B 2 69 ? -2.46866 15.26021 96.28204 1.000 20.69361 69 GLU B N 1
ATOM 1532 C CA . GLU B 2 69 ? -3.44122 14.90661 97.31074 1.000 22.60510 69 GLU B CA 1
ATOM 1533 C C . GLU B 2 69 ? -4.73831 15.69435 97.17148 1.000 20.00095 69 GLU B C 1
ATOM 1534 O O . GLU B 2 69 ? -5.80460 15.21619 97.58322 1.000 19.86098 69 GLU B O 1
ATOM 1540 N N . TYR B 2 70 ? -4.67652 16.88883 96.57828 1.000 18.10840 70 TYR B N 1
ATOM 1541 C CA . TYR B 2 70 ? -5.88391 17.64407 96.28846 1.000 16.31466 70 TYR B CA 1
ATOM 1542 C C . TYR B 2 70 ? -6.59080 17.13648 95.04002 1.000 15.24201 70 TYR B C 1
ATOM 1543 O O . TYR B 2 70 ? -7.75164 17.49188 94.81760 1.000 15.87104 70 TYR B O 1
ATOM 1552 N N . LEU B 2 71 ? -5.91160 16.32774 94.22317 1.000 16.27720 71 LEU B N 1
ATOM 1553 C CA . LEU B 2 71 ? -6.42757 15.88767 92.92481 1.000 16.27603 71 LEU B CA 1
ATOM 1554 C C . LEU B 2 71 ? -6.86708 17.06541 92.05785 1.000 16.08821 71 LEU B C 1
ATOM 1555 O O . LEU B 2 71 ? -7.95935 17.08088 91.48975 1.000 15.72661 71 LEU B O 1
ATOM 1560 N N . ILE B 2 72 ? -5.99647 18.07072 91.96827 1.000 15.78013 72 ILE B N 1
ATOM 1561 C CA . ILE B 2 72 ? -6.20407 19.20315 91.07692 1.000 14.72469 72 ILE B CA 1
ATOM 1562 C C . ILE B 2 72 ? -4.94865 19.39327 90.24960 1.000 15.78038 72 ILE B C 1
ATOM 1563 O O . ILE B 2 72 ? -3.83306 19.13955 90.70974 1.000 16.42157 72 ILE B O 1
ATOM 1568 N N . PHE B 2 73 ? -5.14357 19.83873 89.01004 1.000 15.08824 73 PHE B N 1
ATOM 1569 C CA . PHE B 2 73 ? -4.06302 19.92390 88.04689 1.000 15.95894 73 PHE B CA 1
ATOM 1570 C C . PHE B 2 73 ? -3.93155 21.35692 87.54481 1.000 13.98892 73 PHE B C 1
ATOM 1571 O O . PHE B 2 73 ? -4.91628 21.92177 87.05334 1.000 15.33110 73 PHE B O 1
ATOM 1579 N N . PRO B 2 74 ? -2.74354 21.95653 87.61282 1.000 15.61128 74 PRO B N 1
ATOM 1580 C CA . PRO B 2 74 ? -2.60983 23.37954 87.27046 1.000 15.19771 74 PRO B CA 1
ATOM 1581 C C . PRO B 2 74 ? -2.53824 23.58946 85.76412 1.000 15.43530 74 PRO B C 1
ATOM 1582 O O . PRO B 2 74 ? -1.83859 22.86722 85.04991 1.000 16.47686 74 PRO B O 1
ATOM 1586 N N . PHE B 2 75 ? -3.26844 24.59896 85.27319 1.000 15.40832 75 PHE B N 1
ATOM 1587 C CA . PHE B 2 75 ? -3.25101 24.88222 83.84228 1.000 15.54976 75 PHE B CA 1
ATOM 1588 C C . PHE B 2 75 ? -3.17914 26.36002 83.48841 1.000 15.63007 75 PHE B C 1
ATOM 1589 O O . PHE B 2 75 ? -2.92789 26.66511 82.31663 1.000 15.67058 75 PHE B O 1
ATOM 1597 N N . LEU B 2 76 ? -3.37175 27.28705 84.43326 1.000 15.17728 76 LEU B N 1
ATOM 1598 C CA . LEU B 2 76 ? -3.14472 28.70644 84.17894 1.000 14.34985 76 LEU B CA 1
ATOM 1599 C C . LEU B 2 76 ? -2.17517 29.25106 85.20754 1.000 13.99492 76 LEU B C 1
ATOM 1600 O O . LEU B 2 76 ? -2.33157 29.00682 86.41132 1.000 14.96574 76 LEU B O 1
ATOM 1605 N N . GLY B 2 77 ? -1.18386 29.99517 84.72615 1.000 14.74365 77 GLY B N 1
ATOM 1606 C CA . GLY B 2 77 ? -0.37370 30.82093 85.58512 1.000 14.87697 77 GLY B CA 1
ATOM 1607 C C . GLY B 2 77 ? -0.96387 32.21067 85.73148 1.000 13.50991 77 GLY B C 1
ATOM 1608 O O . GLY B 2 77 ? -1.74227 32.66823 84.89269 1.000 14.12595 77 GLY B O 1
ATOM 1609 N N . THR B 2 78 ? -0.58444 32.87557 86.82164 1.000 13.86468 78 THR B N 1
ATOM 1610 C CA . THR B 2 78 ? -1.15548 34.16409 87.19362 1.000 14.37291 78 THR B CA 1
ATOM 1611 C C . THR B 2 78 ? -0.03719 35.16257 87.45672 1.000 13.94017 78 THR B C 1
ATOM 1612 O O . THR B 2 78 ? 1.13703 34.86533 87.26648 1.000 15.08719 78 THR B O 1
ATOM 1616 N N . LEU B 2 79 ? -0.41501 36.36788 87.89448 1.000 14.55701 79 LEU B N 1
ATOM 1617 C CA . LEU B 2 79 ? 0.56726 37.42537 88.11396 1.000 14.56529 79 LEU B CA 1
ATOM 1618 C C . LEU B 2 79 ? 1.55638 37.05063 89.21346 1.000 14.77422 79 LEU B C 1
ATOM 1619 O O . LEU B 2 79 ? 2.75704 37.31890 89.09473 1.000 15.97346 79 LEU B O 1
ATOM 1624 N N . GLY B 2 80 ? 1.08910 36.43067 90.28977 1.000 14.99140 80 GLY B N 1
ATOM 1625 C CA . GLY B 2 80 ? 1.96636 35.87698 91.30680 1.000 15.39042 80 GLY B CA 1
ATOM 1626 C C . GLY B 2 80 ? 2.25815 34.41478 91.05352 1.000 14.35725 80 GLY B C 1
ATOM 1627 O O . GLY B 2 80 ? 2.30243 33.95651 89.90425 1.000 14.95162 80 GLY B O 1
ATOM 1628 N N . GLU B 2 81 ? 2.42043 33.65256 92.13911 1.000 14.37202 81 GLU B N 1
ATOM 1629 C CA . GLU B 2 81 ? 2.64719 32.21909 92.01614 1.000 15.20635 81 GLU B CA 1
ATOM 1630 C C . GLU B 2 81 ? 1.36882 31.39911 92.04116 1.000 15.28938 81 GLU B C 1
ATOM 1631 O O . GLU B 2 81 ? 1.42951 30.19911 91.76291 1.000 17.40000 81 GLU B O 1
ATOM 1637 N N . ALA B 2 82 ? 0.22307 31.99977 92.34540 1.000 14.21650 82 ALA B N 1
ATOM 1638 C CA . ALA B 2 82 ? -1.00499 31.21835 92.34730 1.000 14.68469 82 ALA B CA 1
ATOM 1639 C C . ALA B 2 82 ? -1.23513 30.59549 90.97841 1.000 13.79979 82 ALA B C 1
ATOM 1640 O O . ALA B 2 82 ? -0.89250 31.16710 89.94035 1.000 14.22809 82 ALA B O 1
ATOM 1642 N N . VAL B 2 83 ? -1.85965 29.42368 90.98152 1.000 13.80764 83 VAL B N 1
ATOM 1643 C CA . VAL B 2 83 ? -2.23160 28.75175 89.74546 1.000 13.81794 83 VAL B CA 1
ATOM 1644 C C . VAL B 2 83 ? -3.71579 28.42600 89.76730 1.000 13.48132 83 VAL B C 1
ATOM 1645 O O . VAL B 2 83 ? -4.29997 28.15219 90.82229 1.000 14.97815 83 VAL B O 1
ATOM 1649 N N . ILE B 2 84 ? -4.32836 28.46950 88.59316 1.000 14.13362 84 ILE B N 1
ATOM 1650 C CA . ILE B 2 84 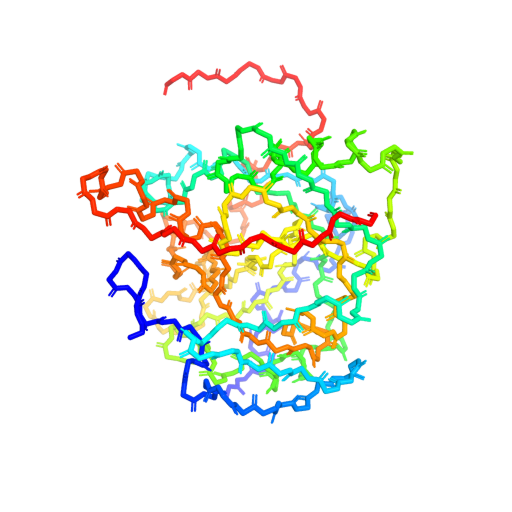? -5.69191 27.99331 88.42119 1.000 13.88813 84 ILE B CA 1
ATOM 1651 C C . ILE B 2 84 ? -5.60551 26.53951 87.99110 1.000 13.90106 84 ILE B C 1
ATOM 1652 O O . ILE B 2 84 ? -4.82268 26.18966 87.08944 1.000 14.68480 84 ILE B O 1
ATOM 1657 N N . CYS B 2 85 ? -6.39112 25.69183 88.65950 1.000 13.93276 85 CYS B N 1
ATOM 1658 C CA . CYS B 2 85 ? -6.29234 24.24980 88.51068 1.000 15.20948 85 CYS B CA 1
ATOM 1659 C C . CYS B 2 85 ? -7.66085 23.67051 88.19123 1.000 14.30794 85 CYS B C 1
ATOM 1660 O O . CYS B 2 85 ? -8.69946 24.30462 88.38281 1.000 14.46506 85 CYS B O 1
ATOM 1663 N N . ILE B 2 86 ? -7.65252 22.42216 87.71533 1.000 14.34300 86 ILE B N 1
ATOM 1664 C CA . ILE B 2 86 ? -8.88269 21.69304 87.42254 1.000 15.34828 86 ILE B CA 1
ATOM 1665 C C . ILE B 2 86 ? -8.88387 20.37025 88.18241 1.000 14.80234 86 ILE B C 1
ATOM 1666 O O . ILE B 2 86 ? -7.86092 19.67841 88.24880 1.000 15.40897 86 ILE B O 1
ATOM 1671 N N . GLY B 2 87 ? -10.03861 20.02453 88.74952 1.000 15.58949 87 GLY B N 1
ATOM 1672 C CA . GLY B 2 87 ? -10.15670 18.76486 89.47514 1.000 16.30141 87 GLY B CA 1
ATOM 1673 C C . GLY B 2 87 ? -10.12224 17.56183 88.54421 1.000 16.88554 87 GLY B C 1
ATOM 1674 O O . GLY B 2 87 ? -10.66997 17.58195 87.44128 1.000 16.57325 87 GLY B O 1
ATOM 1675 N N . TYR B 2 88 ? -9.45633 16.49509 89.00089 1.000 16.38853 88 TYR B N 1
ATOM 1676 C CA . TYR B 2 88 ? -9.45651 15.24850 88.24664 1.000 17.60302 88 TYR B CA 1
ATOM 1677 C C . TYR B 2 88 ? -9.85470 14.04593 89.09784 1.000 16.76945 88 TYR B C 1
ATOM 1678 O O . TYR B 2 88 ? -9.82114 12.91148 88.59742 1.000 18.89919 88 TYR B O 1
ATOM 1687 N N . GLY B 2 89 ? -10.25933 14.25591 90.34404 1.000 16.38002 89 GLY B N 1
ATOM 1688 C CA . GLY B 2 89 ? -10.78468 13.16803 91.14347 1.000 17.30422 89 GLY B CA 1
ATOM 1689 C C . GLY B 2 89 ? -12.25648 12.95662 90.87962 1.000 17.53074 89 GLY B C 1
ATOM 1690 O O . GLY B 2 89 ? -12.92512 13.72919 90.19347 1.000 18.69252 89 GLY B O 1
ATOM 1691 N N . ASN B 2 90 ? -12.79678 11.87745 91.45472 1.000 18.86411 90 ASN B N 1
ATOM 1692 C CA . ASN B 2 90 ? -14.21785 11.61381 91.26204 1.000 19.04165 90 ASN B CA 1
ATOM 1693 C C . ASN B 2 90 ? -15.08235 12.69410 91.88939 1.000 20.47407 90 ASN B C 1
ATOM 1694 O O . ASN B 2 90 ? -16.16612 13.00065 91.37871 1.000 23.98880 90 ASN B O 1
ATOM 1699 N N . ASP B 2 91 ? -14.63200 13.27803 92.99952 1.000 18.52788 91 ASP B N 1
ATOM 1700 C CA . ASP B 2 91 ? -15.44633 14.29573 93.64852 1.000 18.65048 91 ASP B CA 1
ATOM 1701 C C . ASP B 2 91 ? -15.39715 15.63708 92.93475 1.000 18.17397 91 ASP B C 1
ATOM 1702 O O . ASP B 2 91 ? -16.39629 16.35975 92.92710 1.000 21.58128 91 ASP B O 1
ATOM 1707 N N . ASN B 2 92 ? -14.26116 15.98522 92.34003 1.000 16.14019 92 ASN B N 1
ATOM 1708 C CA . ASN B 2 92 ? -14.04058 17.34798 91.87711 1.000 17.51924 92 ASN B CA 1
ATOM 1709 C C . ASN B 2 92 ? -13.79830 17.41800 90.37848 1.000 17.45376 92 ASN B C 1
ATOM 1710 O O . ASN B 2 92 ? -13.34351 18.45682 89.89176 1.000 17.56366 92 ASN B O 1
ATOM 1715 N N . LYS B 2 93 ? -14.08993 16.35126 89.63262 1.000 17.19377 93 LYS B N 1
ATOM 1716 C CA . LYS B 2 93 ? -13.69739 16.28935 88.22883 1.000 16.50313 93 LYS B CA 1
ATOM 1717 C C . LYS B 2 93 ? -14.24352 17.48639 87.46013 1.000 17.48820 93 LYS B C 1
ATOM 1718 O O . LYS B 2 93 ? -15.43704 17.77472 87.51126 1.000 16.88686 93 LYS B O 1
ATOM 1724 N N . GLY B 2 94 ? -13.35411 18.18643 86.75182 1.000 16.72373 94 GLY B N 1
ATOM 1725 C CA . GLY B 2 94 ? -13.73397 19.31355 85.92273 1.000 17.66959 94 GLY B CA 1
ATOM 1726 C C . GLY B 2 94 ? -13.99383 20.60589 86.66765 1.000 16.85041 94 GLY B C 1
ATOM 1727 O O . GLY B 2 94 ? -14.19939 21.64411 86.01724 1.000 17.50274 94 GLY B O 1
ATOM 1728 N N . LYS B 2 95 ? -14.01079 20.58856 87.99613 1.000 16.55627 95 LYS B N 1
ATOM 1729 C CA . LYS B 2 95 ? -14.25205 21.80922 88.75151 1.000 17.42302 95 LYS B CA 1
ATOM 1730 C C . LYS B 2 95 ? -12.98113 22.64475 88.82392 1.000 14.99008 95 LYS B C 1
ATOM 1731 O O . LYS B 2 95 ? -11.87442 22.11808 88.93904 1.000 15.56686 95 LYS B O 1
ATOM 1737 N N . ILE B 2 96 ? -13.14337 23.96072 88.75750 1.000 16.12065 96 ILE B N 1
ATOM 1738 C CA . ILE B 2 96 ? -11.99700 24.86593 88.75840 1.000 15.22575 96 ILE B CA 1
ATOM 1739 C C . ILE B 2 96 ? -11.63380 25.24183 90.18795 1.000 14.10395 96 ILE B C 1
ATOM 1740 O O . ILE B 2 96 ? -12.50801 25.44942 91.03589 1.000 14.94309 96 ILE B O 1
ATOM 1745 N N . PHE B 2 97 ? -10.32642 25.32830 90.44308 1.000 13.84798 97 PHE B N 1
ATOM 1746 C CA . PHE B 2 97 ? -9.76638 25.65131 91.74929 1.000 14.31993 97 PHE B CA 1
ATOM 1747 C C . PHE B 2 97 ? -8.72456 26.75256 91.61323 1.000 14.67961 97 PHE B C 1
ATOM 1748 O O . PHE B 2 97 ? -8.07148 26.89020 90.57427 1.000 15.05478 97 PHE B O 1
ATOM 1756 N N . TYR B 2 98 ? -8.56725 27.52059 92.69284 1.000 14.22043 98 TYR B N 1
ATOM 1757 C CA . TYR B 2 98 ? -7.41410 28.37806 92.91422 1.000 14.15303 98 TYR B CA 1
ATOM 1758 C C . TYR B 2 98 ? -6.46966 27.65479 93.86480 1.000 13.97473 98 TYR B C 1
ATOM 1759 O O . TYR B 2 98 ? -6.91478 26.99978 94.81091 1.000 15.24731 98 TYR B O 1
ATOM 1768 N N . PHE B 2 99 ? -5.17085 27.76665 93.62764 1.000 13.16990 99 PHE B N 1
ATOM 1769 C CA . PHE B 2 99 ? -4.18750 27.23572 94.56353 1.000 13.89648 99 PHE B CA 1
ATOM 1770 C C . PHE B 2 99 ? -3.01600 28.19519 94.69703 1.000 13.66001 99 PHE B C 1
ATOM 1771 O O . PHE B 2 99 ? -2.52714 28.71590 93.69488 1.000 13.79688 99 PHE B O 1
ATOM 1779 N N . ASP B 2 100 ? -2.54323 28.40139 95.92971 1.000 14.34823 100 ASP B N 1
ATOM 1780 C CA . ASP B 2 100 ? -1.23622 29.01799 96.12395 1.000 14.96805 100 ASP B CA 1
ATOM 1781 C C . ASP B 2 100 ? -0.57720 28.43542 97.36684 1.000 14.60935 100 ASP B C 1
ATOM 1782 O O . ASP B 2 100 ? -1.21120 27.74705 98.17742 1.000 15.34330 100 ASP B O 1
ATOM 1787 N N . PHE B 2 101 ? 0.71220 28.71481 97.50676 1.000 15.22404 101 PHE B N 1
ATOM 1788 C CA . PHE B 2 101 ? 1.52024 28.17062 98.58669 1.000 16.08108 101 PHE B CA 1
ATOM 1789 C C . PHE B 2 101 ? 1.46434 28.99545 99.86366 1.000 15.85809 101 PHE B C 1
ATOM 1790 O O . PHE B 2 101 ? 2.11754 28.62864 100.85201 1.000 18.57236 101 PHE B O 1
ATOM 1798 N N . ASP B 2 102 ? 0.69730 30.08116 99.88086 1.000 14.99802 102 ASP B N 1
ATOM 1799 C CA . ASP B 2 102 ? 0.49955 30.87730 101.08015 1.000 14.82512 102 ASP B CA 1
ATOM 1800 C C . ASP B 2 102 ? -0.78817 30.52592 101.80914 1.000 15.33447 102 ASP B C 1
ATOM 1801 O O . ASP B 2 102 ? -0.81615 30.51161 103.04566 1.000 16.55280 102 ASP B O 1
ATOM 1806 N N . PHE B 2 103 ? -1.84818 30.22478 101.06324 1.000 14.88920 103 PHE B N 1
ATOM 1807 C CA . PHE B 2 103 ? -3.18340 30.05068 101.60581 1.000 14.64327 103 PHE B CA 1
ATOM 1808 C C . PHE B 2 103 ? -3.82967 28.72260 101.25068 1.000 15.81308 103 PHE B C 1
ATOM 1809 O O . PHE B 2 103 ? -4.82261 28.35767 101.89688 1.000 16.76959 103 PHE B O 1
ATOM 1817 N N . GLY B 2 104 ? -3.31653 27.98964 100.27308 1.000 15.44369 104 GLY B N 1
ATOM 1818 C CA . GLY B 2 104 ? -3.83817 26.67312 99.95027 1.000 15.28853 104 GLY B CA 1
ATOM 1819 C C . GLY B 2 104 ? -4.73776 26.64428 98.73012 1.000 14.91964 104 GLY B C 1
ATOM 1820 O O . GLY B 2 104 ? -4.67946 27.49377 97.83912 1.000 14.58482 104 GLY B O 1
ATOM 1821 N N . ALA B 2 105 ? -5.58149 25.61479 98.69239 1.000 14.86398 105 ALA B N 1
ATOM 1822 C CA . ALA B 2 105 ? -6.47560 25.34243 97.57767 1.000 14.47710 105 ALA B CA 1
ATOM 1823 C C . ALA B 2 105 ? -7.88380 25.79415 97.92245 1.000 15.52218 105 ALA B C 1
ATOM 1824 O O . ALA B 2 105 ? -8.29092 25.78766 99.08959 1.000 17.70895 105 ALA B O 1
ATOM 1826 N N . CYS B 2 106 ? -8.63825 26.16071 96.89107 1.000 15.33894 106 CYS B N 1
ATOM 1827 C CA . CYS B 2 106 ? -10.00795 26.60097 97.09362 1.000 15.29582 106 CYS B CA 1
ATOM 1828 C C . CYS B 2 106 ? -10.80276 26.31803 95.83255 1.000 15.35323 106 CYS B C 1
ATOM 1829 O O . CYS B 2 106 ? -10.44655 26.78718 94.75140 1.000 15.36537 106 CYS B O 1
ATOM 1832 N N . GLU B 2 107 ? -11.89278 25.57064 95.97865 1.000 16.13399 107 GLU B N 1
ATOM 1833 C CA . GLU B 2 107 ? -12.79186 25.30930 94.86428 1.000 16.01199 107 GLU B CA 1
ATOM 1834 C C . GLU B 2 107 ? -13.58407 26.56859 94.54028 1.000 16.79759 107 GLU B C 1
ATOM 1835 O O . GLU B 2 107 ? -14.05770 27.27135 95.43757 1.000 17.89169 107 GLU B O 1
ATOM 1841 N N . LEU B 2 108 ? -13.74499 26.84453 93.25019 1.000 15.81348 108 LEU B N 1
ATOM 1842 C CA . LEU B 2 108 ? -14.46450 28.03578 92.80376 1.000 16.88511 108 LEU B CA 1
ATOM 1843 C C . LEU B 2 108 ? -15.96054 27.74232 92.67825 1.000 18.23422 108 LEU B C 1
ATOM 1844 O O . LEU B 2 108 ? -16.57776 27.86752 91.61552 1.000 18.57332 108 LEU B O 1
ATOM 1849 N N . ASP B 2 109 ? -16.52785 27.32422 93.80936 1.000 18.78132 109 ASP B N 1
ATOM 1850 C CA . ASP B 2 109 ? -17.97555 27.19522 93.99196 1.000 20.62044 109 ASP B CA 1
ATOM 1851 C C . ASP B 2 109 ? -18.62021 26.22079 93.00827 1.000 21.65428 109 ASP B C 1
ATOM 1852 O O . ASP B 2 109 ? -19.79235 26.37156 92.65031 1.000 27.13779 109 ASP B O 1
ATOM 1857 N N . GLY B 2 110 ? -17.88222 25.20230 92.58246 1.000 18.43198 110 GLY B N 1
ATOM 1858 C CA . GLY B 2 110 ? -18.42208 24.20978 91.68339 1.000 20.85363 110 GLY B CA 1
ATOM 1859 C C . GLY B 2 110 ? -18.44593 24.60480 90.22891 1.000 20.81240 110 GLY B C 1
ATOM 1860 O O . GLY B 2 110 ? -18.95694 23.83239 89.40872 1.000 22.92141 110 GLY B O 1
ATOM 1861 N N . ASP B 2 111 ? -17.91782 25.77315 89.86919 1.000 18.85154 111 ASP B N 1
ATOM 1862 C CA . ASP B 2 111 ? -17.86019 26.15440 88.46290 1.000 17.88999 111 ASP B CA 1
ATOM 1863 C C . ASP B 2 111 ? -16.99405 25.17535 87.68637 1.000 17.98615 111 ASP B C 1
ATOM 1864 O O . ASP B 2 111 ? -15.88708 24.82869 88.11487 1.000 18.56377 111 ASP B O 1
ATOM 1869 N N . ASN B 2 112 ? -17.49428 24.74303 86.53153 1.000 18.20506 112 ASN B N 1
ATOM 1870 C CA . ASN B 2 112 ? -16.66395 24.03233 85.57702 1.000 18.49374 112 ASN B CA 1
ATOM 1871 C C . ASN B 2 112 ? -15.91051 25.04099 84.71002 1.000 17.82751 112 ASN B C 1
ATOM 1872 O O . ASN B 2 112 ? -15.98119 26.25731 84.92006 1.000 18.60087 112 ASN B O 1
ATOM 1877 N N . LEU B 2 113 ? -15.16860 24.53576 83.72710 1.000 18.42434 113 LEU B N 1
ATOM 1878 C CA . LEU B 2 113 ? -14.32719 25.41180 82.92091 1.000 18.66033 113 LEU B CA 1
ATOM 1879 C C . LEU B 2 113 ? -15.15453 26.47451 82.20681 1.000 19.30386 113 LEU B C 1
ATOM 1880 O O . LEU B 2 113 ? -14.77308 27.65233 82.18354 1.000 18.77850 113 LEU B O 1
ATOM 1885 N N . GLU B 2 114 ? -16.29773 26.09018 81.62987 1.000 20.14358 114 GLU B N 1
ATOM 1886 C CA . GLU B 2 114 ? -17.09393 27.05439 80.87916 1.000 19.71839 114 GLU B CA 1
ATOM 1887 C C . GLU B 2 114 ? -17.65280 28.14049 81.78872 1.000 19.11558 114 GLU B C 1
ATOM 1888 O O . GLU B 2 114 ? -17.61708 29.32830 81.44384 1.000 20.18800 114 GLU B O 1
ATOM 1894 N N . ALA B 2 115 ? -18.17883 27.75205 82.95163 1.000 19.70843 115 ALA B N 1
ATOM 1895 C CA . ALA B 2 115 ? -18.71182 28.73320 83.88845 1.000 20.75591 115 ALA B CA 1
ATOM 1896 C C . ALA B 2 115 ? -17.61906 29.67038 84.39191 1.000 18.94379 115 ALA B C 1
ATOM 1897 O O . ALA B 2 115 ? -17.83904 30.88002 84.51580 1.000 20.80116 115 ALA B O 1
ATOM 1899 N N . PHE B 2 116 ? -16.43312 29.12858 84.67623 1.000 17.68718 116 PHE B N 1
ATOM 1900 C CA . PHE B 2 116 ? -15.30013 29.94408 85.11120 1.000 17.51921 116 PHE B CA 1
ATOM 1901 C C . PHE B 2 116 ? -14.92123 30.96137 84.03950 1.000 16.48178 116 PHE B C 1
ATOM 1902 O O . PHE B 2 116 ? -14.78522 32.15932 84.31705 1.000 16.13534 116 PHE B O 1
ATOM 1910 N N . LEU B 2 117 ? -14.77312 30.50505 82.79280 1.000 16.53022 117 LEU B N 1
ATOM 1911 C CA . LEU B 2 117 ? -14.36893 31.41142 81.72110 1.000 15.69147 117 LEU B CA 1
ATOM 1912 C C . LEU B 2 117 ? -15.40775 32.49667 81.48037 1.000 17.83448 117 LEU B C 1
ATOM 1913 O O . LEU B 2 117 ? -15.05236 33.65153 81.20783 1.000 19.06324 117 LEU B O 1
ATOM 1918 N N . GLU B 2 118 ? -16.69380 32.15042 81.57987 1.000 18.67567 118 GLU B N 1
ATOM 1919 C CA . GLU B 2 118 ? -17.74090 33.11534 81.26175 1.000 20.45144 118 GLU B CA 1
ATOM 1920 C C . GLU B 2 118 ? -17.73166 34.30037 82.21524 1.000 20.62976 118 GLU B C 1
ATOM 1921 O O . GLU B 2 118 ? -18.12059 35.40719 81.83075 1.000 22.51483 118 GLU B O 1
ATOM 1927 N N . LYS B 2 119 ? -17.29351 34.09590 83.45461 1.000 18.51772 119 LYS B N 1
ATOM 1928 C CA . LYS B 2 119 ? -17.33673 35.13924 84.47134 1.000 19.43078 119 LYS B CA 1
ATOM 1929 C C . LYS B 2 119 ? -16.07111 35.99050 84.52817 1.000 17.64332 119 LYS B C 1
ATOM 1930 O O . LYS B 2 119 ? -16.02375 36.94518 85.31759 1.000 17.64479 119 LYS B O 1
ATOM 1936 N N . LEU B 2 120 ? -15.04853 35.67178 83.74400 1.000 16.51034 120 LEU B N 1
ATOM 1937 C CA . LEU B 2 120 ? -13.84306 36.49006 83.73779 1.000 16.57162 120 LEU B CA 1
ATOM 1938 C C . LEU B 2 120 ? -14.13065 37.87584 83.17389 1.000 17.30107 120 LEU B C 1
ATOM 1939 O O . LEU B 2 120 ? -15.01286 38.06048 82.32803 1.000 19.00717 120 LEU B O 1
ATOM 1944 N N . LEU B 2 121 ? -13.35549 38.85385 83.63087 1.000 16.74938 121 LEU B N 1
ATOM 1945 C CA . LEU B 2 121 ? -13.41394 40.21115 83.11132 1.000 16.30119 121 LEU B CA 1
ATOM 1946 C C . LEU B 2 121 ? -12.12308 40.51905 82.37644 1.000 16.43196 121 LEU B C 1
ATOM 1947 O O . LEU B 2 121 ? -11.06704 39.97324 82.69718 1.000 17.15154 121 LEU B O 1
ATOM 1952 N N . GLU B 2 122 ? -12.19856 41.41842 81.39472 1.000 17.92707 122 GLU B N 1
ATOM 1953 C CA . GLU B 2 122 ? -10.97218 41.99362 80.86080 1.000 17.90448 122 GLU B CA 1
ATOM 1954 C C . GLU B 2 122 ? -10.20866 42.66504 81.98889 1.000 18.99442 122 GLU B C 1
ATOM 1955 O O . GLU B 2 122 ? -10.79973 43.31992 82.84491 1.000 20.20679 122 GLU B O 1
ATOM 1961 N N . SER B 2 123 ? -8.88544 42.51610 81.98958 1.000 18.32604 123 SER B N 1
ATOM 1962 C CA . SER B 2 123 ? -8.09851 43.13850 83.05277 1.000 20.43508 123 SER B CA 1
ATOM 1963 C C . SER B 2 123 ? -8.30220 44.65485 83.09656 1.000 19.91214 123 SER B C 1
ATOM 1964 O O . SER B 2 123 ? -8.35559 45.24775 84.18108 1.000 19.95069 123 SER B O 1
ATOM 1967 N N . GLY B 2 124 ? -8.43305 45.29897 81.93147 1.000 19.42590 124 GLY B N 1
ATOM 1968 C CA . GLY B 2 124 ? -8.65224 46.73274 81.88231 1.000 19.43700 124 GLY B CA 1
ATOM 1969 C C . GLY B 2 124 ? -10.08937 47.16795 82.00509 1.000 19.14180 124 GLY B C 1
ATOM 1970 O O . GLY B 2 124 ? -10.38658 48.35357 81.82577 1.000 21.20615 124 GLY B O 1
ATOM 1971 N N . SER B 2 125 ? -10.99197 46.24826 82.33355 1.000 18.24232 125 SER B N 1
ATOM 1972 C CA . SER B 2 125 ? -12.40674 46.56692 82.43819 1.000 18.12665 125 SER B CA 1
ATOM 1973 C C . SER B 2 125 ? -12.64162 47.68194 83.44674 1.000 19.67601 125 SER B C 1
ATOM 1974 O O . SER B 2 125 ? -12.02018 47.71965 84.51487 1.000 18.62260 125 SER B O 1
ATOM 1977 N N . THR B 2 126 ? -13.54291 48.59696 83.08999 1.000 19.37317 126 THR B N 1
ATOM 1978 C CA . THR B 2 126 ? -14.04775 49.62427 83.99115 1.000 18.98329 126 THR B CA 1
ATOM 1979 C C . THR B 2 126 ? -15.44653 49.29609 84.49701 1.000 20.55920 126 THR B C 1
ATOM 1980 O O . THR B 2 126 ? -16.10882 50.16606 85.07872 1.000 21.70250 126 THR B O 1
ATOM 1984 N N . GLU B 2 127 ? -15.89622 48.05552 84.30958 1.000 20.19947 127 GLU B N 1
ATOM 1985 C CA . GLU B 2 127 ? -17.20088 47.62878 84.79563 1.000 21.68582 127 GLU B CA 1
ATOM 1986 C C . GLU B 2 127 ? -17.34431 47.96757 86.27312 1.000 21.66987 127 GLU B C 1
ATOM 1987 O O . GLU B 2 127 ? -16.46458 47.65952 87.08143 1.000 21.31647 127 GLU B O 1
ATOM 1993 N N . ASN B 2 128 ? -18.45801 48.61215 86.61803 1.000 21.50299 128 ASN B N 1
ATOM 1994 C CA . ASN B 2 128 ? -18.72761 48.98253 88.00209 1.000 22.47539 128 ASN B CA 1
ATOM 1995 C C . ASN B 2 128 ? -19.07257 47.74052 88.80232 1.000 23.80969 128 ASN B C 1
ATOM 1996 O O . ASN B 2 128 ? -20.05298 47.05456 88.50148 1.000 25.48337 128 ASN B O 1
ATOM 2001 N N . LEU B 2 129 ? -18.27490 47.45081 89.82409 1.000 18.79686 129 LEU B N 1
ATOM 2002 C CA . LEU B 2 129 ? -18.52604 46.31663 90.69537 1.000 20.16077 129 LEU B CA 1
ATOM 2003 C C . LEU B 2 129 ? -18.97108 46.81001 92.06553 1.000 18.43901 129 LEU B C 1
ATOM 2004 O O . LEU B 2 129 ? -18.55536 47.87710 92.53186 1.000 19.27014 129 LEU B O 1
ATOM 2009 N N . TYR B 2 130 ? -19.82234 46.02748 92.71250 1.000 20.49628 130 TYR B N 1
ATOM 2010 C CA . TYR B 2 130 ? -20.48108 46.46965 93.92415 1.000 20.70075 130 TYR B CA 1
ATOM 2011 C C . TYR B 2 130 ? -20.15035 45.52438 95.06733 1.000 21.25225 130 TYR B C 1
ATOM 2012 O O . TYR B 2 130 ? -19.72980 44.38397 94.85203 1.000 23.51164 130 TYR B O 1
ATOM 2021 N N . PHE B 2 131 ? -20.34001 46.01841 96.28715 1.000 19.87172 131 PHE B N 1
ATOM 2022 C CA . PHE B 2 131 ? -20.22927 45.19906 97.48981 1.000 21.13881 131 PHE B CA 1
ATOM 2023 C C . PHE B 2 131 ? -21.24625 44.05838 97.39689 1.000 29.20863 131 PHE B C 1
ATOM 2024 O O . PHE B 2 131 ? -20.88753 42.88363 97.50125 1.000 33.94258 131 PHE B O 1
#

Solvent-accessible surface area: 12438 Å² total; per-residue (Å²): 85,78,4,48,72,101,114,3,37,13,13,116,84,43,64,41,78,18,114,21,164,31,25,87,0,120,0,27,101,59,0,0,4,32,3,64,104,48,10,119,58,5,6,73,13,172,51,15,53,0,13,16,29,69,0,10,76,72,0,19,80,142,4,91,50,127,171,33,74,86,90,113,30,2,4,6,7,20,12,10,18,95,0,0,1,7,0,24,20,34,0,8,8,6,22,45,20,13,15,2,14,6,8,0,16,5,0,20,40,29,25,124,140,52,79,152,115,122,48,126,44,102,47,19,159,77,123,100,50,46,69,82,1,47,93,39,0,81,103,0,50,89,110,94,37,77,66,60,0,53,52,46,22,3,7,2,74,92,3,40,70,1,51,172,70,9,28,3,135,53,7,34,1,34,46,8,2,38,112,131,62,2,128,81,0,12,74,45,2,71,127,44,0,55,165,92,69,0,0,0,0,0,9,5,10,10,38,8,5,2,0,2,0,52,7,162,110,9,141,13,66,0,19,2,7,3,19,18,25,1,19,6,64,1,82,37,15,82,16,142,33,1,31,135,77,14,26,83,50,66,40,130,105,110,81,187,263

Secondary structure (DSSP, 8-state):
-EETTEEPTTGGGTTSEEEETTEEEEB-TTS-B--TTT-S-EEE-TT--S-HHHHHHHHHHHHT-S---TTTEEEEE-TTSSEEEEEEHHHH-GGGT------HHHHHHHHHH-TTS---PPPPPP-/--HHHHHHHHGGGGSTTHHHHGGGEEEEGGGSHHHHHH---SEEEEEEEPPGGGHHHHHHHHHHHHTTTTEEEEEEESSS-EEEEE-STTTTTEEEEEETTTEEEEEEEEEHHHHHHT-EETT-------